Protein AF-A0A2W1JCY5-F1 (afdb_monomer_lite)

Radius of gyration: 32.17 Å; chains: 1; bounding box: 83×40×94 Å

Organism: NCBI:txid1764569

InterPro domains:
  IPR010652 Domain of unknown function DUF1232 [PF06803] (170-196)

Structure (mmCIF, N/CA/C/O backbone):
data_AF-A0A2W1JCY5-F1
#
_entry.id   AF-A0A2W1JCY5-F1
#
loop_
_atom_site.group_PDB
_atom_site.id
_atom_site.type_symbol
_atom_site.label_atom_id
_atom_site.label_alt_id
_atom_site.label_comp_id
_atom_site.label_asym_id
_atom_site.label_entity_id
_atom_site.label_seq_id
_atom_site.pdbx_PDB_ins_code
_atom_site.Cartn_x
_atom_site.Cartn_y
_atom_site.Cartn_z
_atom_site.occupancy
_atom_site.B_iso_or_equiv
_atom_site.auth_seq_id
_atom_site.auth_comp_id
_atom_site.auth_asym_id
_atom_site.auth_atom_id
_atom_site.pdbx_PDB_model_num
ATOM 1 N N . MET A 1 1 ? 16.883 -13.494 35.612 1.00 36.34 1 MET A N 1
ATOM 2 C CA . MET A 1 1 ? 16.151 -13.715 36.878 1.00 36.34 1 MET A CA 1
ATOM 3 C C . MET A 1 1 ? 14.698 -13.355 36.624 1.00 36.34 1 MET A C 1
ATOM 5 O O . MET A 1 1 ? 14.411 -12.183 36.437 1.00 36.34 1 MET A O 1
ATOM 9 N N . GLY A 1 2 ? 13.830 -14.355 36.452 1.00 41.56 2 GLY A N 1
ATOM 10 C CA . GLY A 1 2 ? 12.408 -14.134 36.175 1.00 41.56 2 GLY A CA 1
ATOM 11 C C . GLY A 1 2 ? 11.665 -13.809 37.464 1.00 41.56 2 GLY A C 1
ATOM 12 O O . GLY A 1 2 ? 11.776 -14.557 38.433 1.00 41.56 2 GLY A O 1
ATOM 13 N N . SER A 1 3 ? 10.952 -12.686 37.489 1.00 37.16 3 SER A N 1
ATOM 14 C CA . SER A 1 3 ? 10.072 -12.338 38.604 1.00 37.16 3 SER A CA 1
ATOM 15 C C . SER A 1 3 ? 8.944 -13.372 38.726 1.00 37.16 3 SER A C 1
ATOM 17 O O . SER A 1 3 ? 8.415 -13.804 37.699 1.00 37.16 3 SER A O 1
ATOM 19 N N . PRO A 1 4 ? 8.555 -13.775 39.948 1.00 39.75 4 PRO A N 1
ATOM 20 C CA . PRO A 1 4 ? 7.436 -14.687 40.147 1.00 39.75 4 PRO A CA 1
ATOM 21 C C . PRO A 1 4 ? 6.142 -14.068 39.602 1.00 39.75 4 PRO A C 1
ATOM 23 O O . PRO A 1 4 ? 5.826 -12.909 39.878 1.00 39.75 4 PRO A O 1
ATOM 26 N N . ILE A 1 5 ? 5.409 -14.853 38.810 1.00 37.44 5 ILE A N 1
ATOM 27 C CA . ILE A 1 5 ? 4.106 -14.491 38.248 1.00 37.44 5 ILE A CA 1
ATOM 28 C C . ILE A 1 5 ? 3.131 -14.314 39.416 1.00 37.44 5 ILE A C 1
ATOM 30 O O . ILE A 1 5 ? 2.790 -15.277 40.100 1.00 37.44 5 ILE A O 1
ATOM 34 N N . GLN A 1 6 ? 2.698 -13.079 39.669 1.00 37.69 6 GLN A N 1
ATOM 35 C CA . GLN A 1 6 ? 1.648 -12.806 40.646 1.00 37.69 6 GLN A CA 1
ATOM 36 C C . GLN A 1 6 ? 0.284 -13.042 39.992 1.00 37.69 6 GLN A C 1
ATOM 38 O O . GLN A 1 6 ? -0.205 -12.201 39.240 1.00 37.69 6 GLN A O 1
ATOM 43 N N . SER A 1 7 ? -0.339 -14.185 40.277 1.00 33.91 7 SER A N 1
ATOM 44 C CA . SER A 1 7 ? -1.747 -14.414 39.948 1.00 33.91 7 SER A CA 1
ATOM 45 C C . SER A 1 7 ? -2.613 -13.548 40.863 1.00 33.91 7 SER A C 1
ATOM 47 O O . SER A 1 7 ? -2.621 -13.740 42.081 1.00 33.91 7 SER A O 1
ATOM 49 N N . LYS A 1 8 ? -3.339 -12.585 40.295 1.00 40.12 8 LYS A N 1
ATOM 50 C CA . LYS A 1 8 ? -4.281 -11.755 41.048 1.00 40.12 8 LYS A CA 1
ATOM 51 C C . LYS A 1 8 ? -5.699 -12.237 40.764 1.00 40.12 8 LYS A C 1
ATOM 53 O O . LYS A 1 8 ? -6.229 -11.997 39.684 1.00 40.12 8 LYS A O 1
ATOM 58 N N . THR A 1 9 ? -6.298 -12.931 41.726 1.00 42.44 9 THR A N 1
ATOM 59 C CA . THR A 1 9 ? -7.705 -13.342 41.668 1.00 42.44 9 THR A CA 1
ATOM 60 C C . THR A 1 9 ? -8.585 -12.110 41.847 1.00 42.44 9 THR A C 1
ATOM 62 O O . THR A 1 9 ? -8.494 -11.424 42.865 1.00 42.44 9 THR A O 1
ATOM 65 N N . ILE A 1 10 ? -9.412 -11.803 40.849 1.00 40.97 10 ILE A N 1
ATOM 66 C CA . ILE A 1 10 ? -10.402 -10.728 40.928 1.00 40.97 10 ILE A CA 1
ATOM 67 C C . ILE A 1 10 ? -11.767 -11.386 41.098 1.00 40.97 10 ILE A C 1
ATOM 69 O O . ILE A 1 10 ? -12.329 -11.925 40.147 1.00 40.97 10 ILE A O 1
ATOM 73 N N . THR A 1 11 ? -12.291 -11.349 42.318 1.00 46.47 11 THR A N 1
ATOM 74 C CA . THR A 1 11 ? -13.659 -11.774 42.613 1.00 46.47 11 THR A CA 1
ATOM 75 C C . THR A 1 11 ? -14.592 -10.621 42.264 1.00 46.47 11 THR A C 1
ATOM 77 O O . THR A 1 11 ? -14.564 -9.579 42.916 1.00 46.47 11 THR A O 1
ATOM 80 N N . ILE A 1 12 ? -15.385 -10.772 41.203 1.00 46.00 12 ILE A N 1
ATOM 81 C CA . ILE A 1 12 ? -16.401 -9.779 40.842 1.00 46.00 12 ILE A CA 1
ATOM 82 C C . ILE A 1 12 ? -17.621 -10.049 41.720 1.00 46.00 12 ILE A C 1
ATOM 84 O O . ILE A 1 12 ? -18.351 -11.011 41.490 1.00 46.00 12 ILE A O 1
ATOM 88 N N . ASP A 1 13 ? -17.817 -9.217 42.741 1.00 56.12 13 ASP A N 1
ATOM 89 C CA . ASP A 1 13 ? -19.020 -9.249 43.569 1.00 56.12 13 ASP A CA 1
ATOM 90 C C . ASP A 1 13 ? -20.171 -8.544 42.821 1.00 56.12 13 ASP A C 1
ATOM 92 O O . ASP A 1 13 ? -20.088 -7.334 42.572 1.00 56.12 13 ASP A O 1
ATOM 96 N N . PRO A 1 14 ? -21.249 -9.253 42.433 1.00 53.00 14 PRO A N 1
ATOM 97 C CA . PRO A 1 14 ? -22.389 -8.647 41.747 1.00 53.00 14 PRO A CA 1
ATOM 98 C C . PRO A 1 14 ? -23.114 -7.582 42.589 1.00 53.00 14 PRO A C 1
ATOM 100 O O . PRO A 1 14 ? -23.909 -6.828 42.034 1.00 53.00 14 PRO A O 1
ATOM 103 N N . ALA A 1 15 ? -22.836 -7.479 43.895 1.00 58.41 15 ALA A N 1
ATOM 104 C CA . ALA A 1 15 ? -23.416 -6.465 44.774 1.00 58.41 15 ALA A CA 1
ATOM 105 C C . ALA A 1 15 ? -22.761 -5.070 44.670 1.00 58.41 15 ALA A C 1
ATOM 107 O O . ALA A 1 15 ? -23.290 -4.115 45.233 1.00 58.41 15 ALA A O 1
ATOM 108 N N . CYS A 1 16 ? -21.637 -4.921 43.957 1.00 45.97 16 CYS A N 1
ATOM 109 C CA . CYS A 1 16 ? -20.823 -3.697 43.972 1.00 45.97 16 CYS A CA 1
ATOM 110 C C . CYS A 1 16 ? -21.041 -2.770 42.756 1.00 45.97 16 CYS A C 1
ATOM 112 O O . CYS A 1 16 ? -20.115 -2.088 42.317 1.00 45.97 16 CYS A O 1
ATOM 114 N N . TRP A 1 17 ? -22.249 -2.750 42.182 1.00 49.09 17 TRP A N 1
ATOM 115 C CA . TRP A 1 17 ? -22.612 -1.785 41.136 1.00 49.09 17 TRP A CA 1
ATOM 116 C C . TRP A 1 17 ? -23.164 -0.502 41.776 1.00 49.09 17 TRP A C 1
ATOM 118 O O . TRP A 1 17 ? -24.213 -0.563 42.420 1.00 49.09 17 TRP A O 1
ATOM 128 N N . PRO A 1 18 ? -22.494 0.656 41.624 1.00 50.00 18 PRO A N 1
ATOM 129 C CA . PRO A 1 18 ? -22.995 1.909 42.162 1.00 50.00 18 PRO A CA 1
ATOM 130 C C . PRO A 1 18 ? -24.217 2.399 41.370 1.00 50.00 18 PRO A C 1
ATOM 132 O O . PRO A 1 18 ? -24.153 2.661 40.171 1.00 50.00 18 PRO A O 1
ATOM 135 N N . ASP A 1 19 ? -25.319 2.531 42.105 1.00 48.72 19 ASP A N 1
ATOM 136 C CA . ASP A 1 19 ? -26.409 3.490 41.932 1.00 48.72 19 ASP A CA 1
ATOM 137 C C . ASP A 1 19 ? -27.180 3.504 40.603 1.00 48.72 19 ASP A C 1
ATOM 139 O O . ASP A 1 19 ? -27.106 4.428 39.788 1.00 48.72 19 ASP A O 1
ATOM 143 N N . SER A 1 20 ? -28.124 2.566 40.491 1.00 51.56 20 SER A N 1
ATOM 144 C CA . SER A 1 20 ? -29.390 2.863 39.818 1.00 51.56 20 SER A CA 1
ATOM 145 C C . SER A 1 20 ? -30.060 4.052 40.523 1.00 51.56 20 SER A C 1
ATOM 147 O O . SER A 1 20 ? -30.473 3.938 41.680 1.00 51.56 20 SER A O 1
ATOM 149 N N . LYS A 1 21 ? -30.177 5.199 39.842 1.00 52.47 21 LYS A N 1
ATOM 150 C CA . LYS A 1 21 ? -30.928 6.363 40.343 1.00 52.47 21 LYS A CA 1
ATOM 151 C C . LYS A 1 21 ? -32.332 5.933 40.807 1.00 52.47 21 LYS A C 1
ATOM 153 O O . LYS A 1 21 ? -33.003 5.207 40.070 1.00 52.47 21 LYS A O 1
ATOM 158 N N . PRO A 1 22 ? -32.809 6.388 41.979 1.00 58.88 22 PRO A N 1
ATOM 159 C CA . PRO A 1 22 ? -34.136 6.027 42.459 1.00 58.88 22 PRO A CA 1
ATOM 160 C C . PRO A 1 22 ? -35.228 6.571 41.516 1.00 58.88 22 PRO A C 1
ATOM 162 O O . PRO A 1 22 ? -35.097 7.686 40.996 1.00 58.88 22 PRO A O 1
ATOM 165 N N . PRO A 1 23 ? -36.314 5.810 41.278 1.00 56.03 23 PRO A N 1
ATOM 166 C CA . PRO A 1 23 ? -37.414 6.243 40.425 1.00 56.03 23 PRO A CA 1
ATOM 167 C C . PRO A 1 23 ? -38.122 7.476 41.005 1.00 56.03 23 PRO A C 1
ATOM 169 O O . PRO A 1 23 ? -38.368 7.581 42.203 1.00 56.03 23 PRO A O 1
ATOM 172 N N . LYS A 1 24 ? -38.469 8.418 40.122 1.00 65.12 24 LYS A N 1
ATOM 173 C CA . LYS A 1 24 ? -38.966 9.771 40.435 1.00 65.12 24 LYS A CA 1
ATOM 174 C C . LYS A 1 24 ? -40.464 9.861 40.782 1.00 65.12 24 LYS A C 1
ATOM 176 O O . LYS A 1 24 ? -41.019 10.956 40.749 1.00 65.12 24 LYS A O 1
ATOM 181 N N . TYR A 1 25 ? -41.123 8.750 41.107 1.00 62.38 25 TYR A N 1
ATOM 182 C CA . TYR A 1 25 ? -42.563 8.724 41.387 1.00 62.38 25 TYR A CA 1
ATOM 183 C C . TYR A 1 25 ? -42.866 8.012 42.712 1.00 62.38 25 TYR A C 1
ATOM 185 O O . TYR A 1 25 ? -42.218 7.008 43.013 1.00 62.38 25 TYR A O 1
ATOM 193 N N . PRO A 1 26 ? -43.847 8.496 43.502 1.00 59.25 26 PRO A N 1
ATOM 194 C CA . PRO A 1 26 ? -44.265 7.832 44.729 1.00 59.25 26 PRO A CA 1
ATOM 195 C C . PRO A 1 26 ? -44.854 6.456 44.398 1.00 59.25 26 PRO A C 1
ATOM 197 O O . PRO A 1 26 ? -45.871 6.342 43.714 1.00 59.25 26 PRO A O 1
ATOM 200 N N . LEU A 1 27 ? -44.176 5.407 44.865 1.00 61.94 27 LEU A N 1
ATOM 201 C CA . LEU A 1 27 ? -44.649 4.032 44.763 1.00 61.94 27 LEU A CA 1
ATOM 202 C C . LEU A 1 27 ? -45.903 3.844 45.640 1.00 61.94 27 LEU A C 1
ATOM 204 O O . LEU A 1 27 ? -45.936 4.341 46.770 1.00 61.94 27 LEU A O 1
ATOM 208 N N . PRO A 1 28 ? -46.925 3.119 45.154 1.00 66.38 28 PRO A N 1
ATOM 209 C CA . PRO A 1 28 ? -48.070 2.723 45.965 1.00 66.38 28 PRO A CA 1
ATOM 210 C C . PRO A 1 28 ? -47.636 1.848 47.151 1.00 66.38 28 PRO A C 1
ATOM 212 O O . PRO A 1 28 ? -46.614 1.162 47.101 1.00 66.38 28 PRO A O 1
ATOM 215 N N . ALA A 1 29 ? -48.429 1.900 48.226 1.00 62.59 29 ALA A N 1
ATOM 216 C CA . ALA A 1 29 ? -48.143 1.262 49.508 1.00 62.59 29 ALA A CA 1
ATOM 217 C C . ALA A 1 29 ? -47.739 -0.224 49.367 1.00 62.59 29 ALA A C 1
ATOM 219 O O . ALA A 1 29 ? -48.355 -0.961 48.588 1.00 62.59 29 ALA A O 1
ATOM 220 N N . PRO A 1 30 ? -46.727 -0.684 50.130 1.00 48.12 30 PRO A N 1
ATOM 221 C CA . PRO A 1 30 ? -46.155 -2.011 49.970 1.00 48.12 30 PRO A CA 1
ATOM 222 C C . PRO A 1 30 ? -47.166 -3.086 50.368 1.00 48.12 30 PRO A C 1
ATOM 224 O O . PRO A 1 30 ? -47.497 -3.267 51.539 1.00 48.12 30 PRO A O 1
ATOM 227 N N . THR A 1 31 ? -47.634 -3.848 49.383 1.00 61.34 31 THR A N 1
ATOM 228 C CA . THR A 1 31 ? -48.253 -5.150 49.628 1.00 61.34 31 THR A CA 1
ATOM 229 C C . THR A 1 31 ? -47.139 -6.092 50.072 1.00 61.34 31 THR A C 1
ATOM 231 O O . THR A 1 31 ? -46.143 -6.228 49.361 1.00 61.34 31 THR A O 1
ATOM 234 N N . GLN A 1 32 ? -47.268 -6.705 51.254 1.00 52.62 32 GLN A N 1
ATOM 235 C CA . GLN A 1 32 ? -46.227 -7.579 51.799 1.00 52.62 32 GLN A CA 1
ATOM 236 C C . GLN A 1 32 ? -45.849 -8.672 50.782 1.00 52.62 32 GLN A C 1
ATOM 238 O O . GLN A 1 32 ? -46.703 -9.488 50.416 1.00 52.62 32 GLN A O 1
ATOM 243 N N . PRO A 1 33 ? -44.597 -8.698 50.289 1.00 49.84 33 PRO A N 1
ATOM 244 C CA . PRO A 1 33 ? -44.193 -9.681 49.305 1.00 49.84 33 PRO A CA 1
ATOM 245 C C . PRO A 1 33 ? -44.078 -11.051 49.973 1.00 49.84 33 PRO A C 1
ATOM 247 O O . PRO A 1 33 ? -43.360 -11.232 50.956 1.00 49.84 33 PRO A O 1
ATOM 250 N N . LYS A 1 34 ? -44.778 -12.039 49.402 1.00 55.41 34 LYS A N 1
ATOM 251 C CA . LYS A 1 34 ? -44.557 -13.460 49.694 1.00 55.41 34 LYS A CA 1
ATOM 252 C C . LYS A 1 34 ? -43.055 -13.771 49.585 1.00 55.41 34 LYS A C 1
ATOM 254 O O . LYS A 1 34 ? -42.438 -13.333 48.609 1.00 55.41 34 LYS A O 1
ATOM 259 N N . PRO A 1 35 ? -42.477 -14.549 50.519 1.00 47.66 35 PRO A N 1
ATOM 260 C CA . PRO A 1 35 ? -41.060 -14.891 50.505 1.00 47.66 35 PRO A CA 1
ATOM 261 C C . PRO A 1 35 ? -40.717 -15.621 49.204 1.00 47.66 35 PRO A C 1
ATOM 263 O O . PRO A 1 35 ? -41.064 -16.785 48.994 1.00 47.66 35 PRO A O 1
ATOM 266 N N . LYS A 1 36 ? -40.061 -14.899 48.294 1.00 54.69 36 LYS A N 1
ATOM 267 C CA . LYS A 1 36 ? -39.545 -15.434 47.039 1.00 54.69 36 LYS A CA 1
ATOM 268 C C . LYS A 1 36 ? -38.279 -16.205 47.399 1.00 54.69 36 LYS A C 1
ATOM 270 O O . LYS A 1 36 ? -37.288 -15.614 47.816 1.00 54.69 36 LYS A O 1
ATOM 275 N N . ARG A 1 37 ? -38.352 -17.533 47.307 1.00 47.59 37 ARG A N 1
ATOM 276 C CA . ARG A 1 37 ? -37.235 -18.460 47.529 1.00 47.59 37 ARG A CA 1
ATOM 277 C C . ARG A 1 37 ? -36.050 -17.982 46.682 1.00 47.59 37 ARG A C 1
ATOM 279 O O . ARG A 1 37 ? -36.132 -18.026 45.456 1.00 47.59 37 ARG A O 1
ATOM 286 N N . MET A 1 38 ? -35.004 -17.465 47.329 1.00 38.12 38 MET A N 1
ATOM 287 C CA . MET A 1 38 ? -33.772 -17.052 46.661 1.00 38.12 38 MET A CA 1
ATOM 288 C C . MET A 1 38 ? -33.183 -18.286 45.979 1.00 38.12 38 MET A C 1
ATOM 290 O O . MET A 1 38 ? -32.683 -19.194 46.640 1.00 38.12 38 MET A O 1
ATOM 294 N N . GLN A 1 39 ? -33.315 -18.356 44.655 1.00 43.25 39 GLN A N 1
ATOM 295 C CA . GLN A 1 39 ? -32.544 -19.296 43.862 1.00 43.25 39 GLN A CA 1
ATOM 296 C C . GLN A 1 39 ? -31.087 -18.866 43.979 1.00 43.25 39 GLN A C 1
ATOM 298 O O . GLN A 1 39 ? -30.717 -17.762 43.586 1.00 43.25 39 GLN A O 1
ATOM 303 N N . GLN A 1 40 ? -30.291 -19.736 44.587 1.00 43.19 40 GLN A N 1
ATOM 304 C CA . GLN A 1 40 ? -28.849 -19.624 44.684 1.00 43.19 40 GLN A CA 1
ATOM 305 C C . GLN A 1 40 ? -28.296 -19.637 43.253 1.00 43.19 40 GLN A C 1
ATOM 307 O O . GLN A 1 40 ? -28.194 -20.687 42.621 1.00 43.19 40 GLN A O 1
ATOM 312 N N . VAL A 1 41 ? -28.039 -18.451 42.700 1.00 50.47 41 VAL A N 1
ATOM 313 C CA . VAL A 1 41 ? -27.423 -18.300 41.383 1.00 50.47 41 VAL A CA 1
ATOM 314 C C . VAL A 1 41 ? -26.005 -18.841 41.517 1.00 50.47 41 VAL A C 1
ATOM 316 O O . VAL A 1 41 ? -25.165 -18.238 42.177 1.00 50.47 41 VAL A O 1
ATOM 319 N N . SER A 1 42 ? -25.770 -20.029 40.960 1.00 49.66 42 SER A N 1
ATOM 320 C CA . SER A 1 42 ? -24.450 -20.648 40.889 1.00 49.66 42 SER A CA 1
ATOM 321 C C . SER A 1 42 ? -23.533 -19.721 40.093 1.00 49.66 42 SER A C 1
ATOM 323 O O . SER A 1 42 ? -23.632 -19.616 38.869 1.00 49.66 42 SER A O 1
ATOM 325 N N . SER A 1 43 ? -22.683 -18.990 40.808 1.00 49.09 43 SER A N 1
ATOM 326 C CA . SER A 1 43 ? -21.635 -18.153 40.246 1.00 49.09 43 SER A CA 1
ATOM 327 C C . SER A 1 43 ? -20.635 -19.058 39.532 1.00 49.09 43 SER A C 1
ATOM 329 O O . SER A 1 43 ? -19.789 -19.694 40.155 1.00 49.09 43 SER A O 1
ATOM 331 N N . LYS A 1 44 ? -20.751 -19.159 38.203 1.00 54.88 44 LYS A N 1
ATOM 332 C CA . LYS A 1 44 ? -19.696 -19.744 37.372 1.00 54.88 44 LYS A CA 1
ATOM 333 C C . 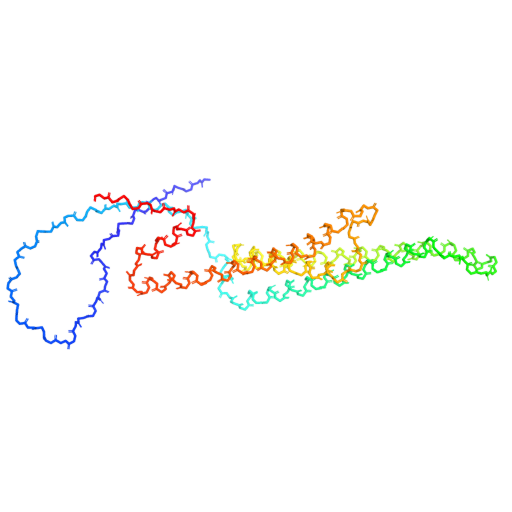LYS A 1 44 ? -18.472 -18.844 37.469 1.00 54.88 44 LYS A C 1
ATOM 335 O O . LYS A 1 44 ? -18.443 -17.762 36.889 1.00 54.88 44 LYS A O 1
ATOM 340 N N . GLU A 1 45 ? -17.487 -19.304 38.224 1.00 47.34 45 GLU A N 1
ATOM 341 C CA . GLU A 1 45 ? -16.177 -18.684 38.350 1.00 47.34 45 GLU A CA 1
ATOM 342 C C . GLU A 1 45 ? -15.458 -18.792 36.994 1.00 47.34 45 GLU A C 1
ATOM 344 O O . GLU A 1 45 ? -15.005 -19.862 36.590 1.00 47.34 45 GLU A O 1
ATOM 349 N N . LEU A 1 46 ? -15.438 -17.701 36.226 1.00 46.28 46 LEU A N 1
ATOM 350 C CA . LEU A 1 46 ? -14.638 -17.596 35.006 1.00 46.28 46 LEU A CA 1
ATOM 351 C C . LEU A 1 46 ? -13.265 -17.041 35.388 1.00 46.28 46 LEU A C 1
ATOM 353 O O . LEU A 1 46 ? -13.110 -15.846 35.628 1.00 46.28 46 LEU A O 1
ATOM 357 N N . THR A 1 47 ? -12.264 -17.914 35.449 1.00 38.81 47 THR A N 1
ATOM 358 C CA . THR A 1 47 ? -10.863 -17.534 35.646 1.00 38.81 47 THR A CA 1
ATOM 359 C C . THR A 1 47 ? -10.292 -17.040 34.316 1.00 38.81 47 THR A C 1
ATOM 361 O O . THR A 1 47 ? -10.029 -17.819 33.404 1.00 38.81 47 THR A O 1
ATOM 364 N N . LEU A 1 48 ? -10.140 -15.723 34.178 1.00 40.88 48 LEU A N 1
ATOM 365 C CA . LEU A 1 48 ? -9.463 -15.091 33.045 1.00 40.88 48 LEU A CA 1
ATOM 366 C C . LEU A 1 48 ? -7.981 -14.905 33.391 1.00 40.88 48 LEU A C 1
ATOM 368 O O . LEU A 1 48 ? -7.631 -14.031 34.182 1.00 40.88 48 LEU A O 1
ATOM 372 N N . GLU A 1 49 ? -7.103 -15.712 32.794 1.00 38.25 49 GLU A N 1
ATOM 373 C CA . GLU A 1 49 ? -5.659 -15.464 32.830 1.00 38.25 49 GLU A CA 1
ATOM 374 C C . GLU A 1 49 ? -5.317 -14.297 31.896 1.00 38.25 49 GLU A C 1
ATOM 376 O O . GLU A 1 49 ? -5.257 -14.433 30.672 1.00 38.25 49 GLU A O 1
ATOM 381 N N . ALA A 1 50 ? -5.102 -13.116 32.472 1.00 42.88 50 ALA A N 1
ATOM 382 C CA . ALA A 1 50 ? -4.529 -11.995 31.744 1.00 42.88 50 ALA A CA 1
ATOM 383 C C . ALA A 1 50 ? -3.014 -12.209 31.608 1.00 42.88 50 ALA A C 1
ATOM 385 O O . ALA A 1 50 ? -2.287 -12.209 32.602 1.00 42.88 50 ALA A O 1
ATOM 386 N N . LEU A 1 51 ? -2.532 -12.377 30.372 1.00 43.84 51 LEU A N 1
ATOM 387 C CA . LEU A 1 51 ? -1.100 -12.317 30.064 1.00 43.84 51 LEU A CA 1
ATOM 388 C C . LEU A 1 51 ? -0.513 -11.000 30.609 1.00 43.84 51 LEU A C 1
ATOM 390 O O . LEU A 1 51 ? -1.169 -9.959 30.497 1.00 43.84 51 LEU A O 1
ATOM 394 N N . PRO A 1 52 ? 0.702 -11.018 31.189 1.00 40.25 52 PRO A N 1
ATOM 395 C CA . PRO A 1 52 ? 1.318 -9.826 31.752 1.00 40.25 52 PRO A CA 1
ATOM 396 C C . PRO A 1 52 ? 1.390 -8.734 30.686 1.00 40.25 52 PRO A C 1
ATOM 398 O O . PRO A 1 52 ? 1.943 -8.934 29.603 1.00 40.25 52 PRO A O 1
ATOM 401 N N . SER A 1 53 ? 0.802 -7.576 30.990 1.00 48.19 53 SER A N 1
ATOM 402 C CA . SER A 1 53 ? 0.872 -6.402 30.130 1.00 48.19 53 SER A CA 1
ATOM 403 C C . SER A 1 53 ? 2.340 -6.035 29.934 1.00 48.19 53 SER A C 1
ATOM 405 O O . SER A 1 53 ? 3.025 -5.678 30.895 1.00 48.19 53 SER A O 1
ATOM 407 N N . PHE A 1 54 ? 2.821 -6.133 28.695 1.00 39.34 54 PHE A N 1
ATOM 408 C CA . PHE A 1 54 ? 4.097 -5.559 28.271 1.00 39.34 54 PHE A CA 1
ATOM 409 C C . PHE A 1 54 ? 4.191 -4.104 28.786 1.00 39.34 54 PHE A C 1
ATOM 411 O O . PHE A 1 54 ? 3.153 -3.440 28.857 1.00 39.34 54 PHE A O 1
ATOM 418 N N . PRO A 1 55 ? 5.372 -3.588 29.180 1.00 41.47 55 PRO A N 1
ATOM 419 C CA . PRO A 1 55 ? 5.500 -2.243 29.742 1.00 41.47 55 PRO A CA 1
ATOM 420 C C . PRO A 1 55 ? 4.961 -1.180 28.767 1.00 41.47 55 PRO A C 1
ATOM 422 O O . PRO A 1 55 ? 5.627 -0.779 27.818 1.00 41.47 55 PRO A O 1
ATOM 425 N N . ASN A 1 56 ? 3.731 -0.727 29.022 1.00 45.34 56 ASN A N 1
ATOM 426 C CA . ASN A 1 56 ? 2.960 0.195 28.181 1.00 45.34 56 ASN A CA 1
ATOM 427 C C . ASN A 1 56 ? 3.480 1.646 28.205 1.00 45.34 56 ASN A C 1
ATOM 429 O O . ASN A 1 56 ? 2.959 2.493 27.484 1.00 45.34 56 ASN A O 1
ATOM 433 N N . SER A 1 57 ? 4.483 1.972 29.025 1.00 41.25 57 SER A N 1
ATOM 434 C CA . SER A 1 57 ? 4.875 3.365 29.281 1.00 41.25 57 SER A CA 1
ATOM 435 C C . SER A 1 57 ? 5.873 3.958 28.283 1.00 41.25 57 SER A C 1
ATOM 437 O O . SER A 1 57 ? 6.000 5.177 28.232 1.00 41.25 57 SER A O 1
ATOM 439 N N . LEU A 1 58 ? 6.559 3.150 27.468 1.00 44.25 58 LEU A N 1
ATOM 440 C CA . LEU A 1 58 ? 7.593 3.655 26.549 1.00 44.25 58 LEU A CA 1
ATOM 441 C C . LEU A 1 58 ? 7.057 4.082 25.170 1.00 44.25 58 LEU A C 1
ATOM 443 O O . LEU A 1 58 ? 7.744 4.802 24.453 1.00 44.25 58 LEU A O 1
ATOM 447 N N . PHE A 1 59 ? 5.818 3.713 24.817 1.00 46.56 59 PHE A N 1
ATOM 448 C CA . PHE A 1 59 ? 5.224 4.004 23.503 1.00 46.56 59 PHE A CA 1
ATOM 449 C C . PHE A 1 59 ? 3.755 4.449 23.589 1.00 46.56 59 PHE A C 1
ATOM 451 O O . PHE A 1 59 ? 2.891 3.959 22.863 1.00 46.56 59 PHE A O 1
ATOM 458 N N . HIS A 1 60 ? 3.460 5.456 24.414 1.00 49.00 60 HIS A N 1
ATOM 459 C CA . HIS A 1 60 ? 2.163 6.154 24.393 1.00 49.00 60 HIS A CA 1
ATOM 460 C C . HIS A 1 60 ? 1.921 6.990 23.109 1.00 49.00 60 HIS A C 1
ATOM 462 O O . HIS A 1 60 ? 0.999 7.796 23.050 1.00 49.00 60 HIS A O 1
ATOM 468 N N . PHE A 1 61 ? 2.699 6.788 22.038 1.00 47.56 61 PHE A N 1
ATOM 469 C CA . PHE A 1 61 ? 2.455 7.389 20.720 1.00 47.56 61 PHE A CA 1
ATOM 470 C C . PHE A 1 61 ? 1.137 6.922 20.080 1.00 47.56 61 PHE A C 1
ATOM 472 O O . PHE A 1 61 ? 0.573 7.622 19.240 1.00 47.56 61 PHE A O 1
ATOM 479 N N . LYS A 1 62 ? 0.597 5.778 20.519 1.00 51.09 62 LYS A N 1
ATOM 480 C CA . LYS A 1 62 ? -0.640 5.180 19.992 1.00 51.09 62 LYS A CA 1
ATOM 481 C C . LYS A 1 62 ? -1.910 6.006 20.201 1.00 51.09 62 LYS A C 1
ATOM 483 O O . LYS A 1 62 ? -2.909 5.714 19.547 1.00 51.09 62 LYS A O 1
ATOM 488 N N . SER A 1 63 ? -1.911 7.003 21.085 1.00 56.31 63 SER A N 1
ATOM 489 C CA . SER A 1 63 ? -3.077 7.868 21.318 1.00 56.31 63 SER A CA 1
ATOM 490 C C . SER A 1 63 ? -3.090 9.133 20.457 1.00 56.31 63 SER A C 1
ATOM 492 O O . SER A 1 63 ? -4.082 9.851 20.470 1.00 56.31 63 SER A O 1
ATOM 494 N N . TYR A 1 64 ? -2.018 9.432 19.715 1.00 61.06 64 TYR A N 1
ATOM 495 C CA . TYR A 1 64 ? -1.964 10.637 18.888 1.00 61.06 64 TYR A CA 1
ATOM 496 C C . TYR A 1 64 ? -2.502 10.361 17.485 1.00 61.06 64 TYR A C 1
ATOM 498 O O . TYR A 1 64 ? -1.781 9.870 16.613 1.00 61.06 64 TYR A O 1
ATOM 506 N N . ASP A 1 65 ? -3.756 10.743 17.248 1.00 75.62 65 ASP A N 1
ATOM 507 C CA . ASP A 1 65 ? -4.387 10.656 15.924 1.00 75.62 65 ASP A CA 1
ATOM 508 C C . ASP A 1 65 ? -3.587 11.409 14.849 1.00 75.62 65 ASP A C 1
ATOM 510 O O . ASP A 1 65 ? -3.470 10.941 13.717 1.00 75.62 65 ASP A O 1
ATOM 514 N N . GLY A 1 66 ? -2.925 12.511 15.221 1.00 81.25 66 GLY A N 1
ATOM 515 C CA . GLY A 1 66 ? -2.038 13.259 14.326 1.00 81.25 66 GLY A CA 1
ATOM 516 C C . GLY A 1 66 ? -0.813 12.465 13.858 1.00 81.25 66 GLY A C 1
ATOM 517 O O . GLY A 1 66 ? -0.489 12.487 12.673 1.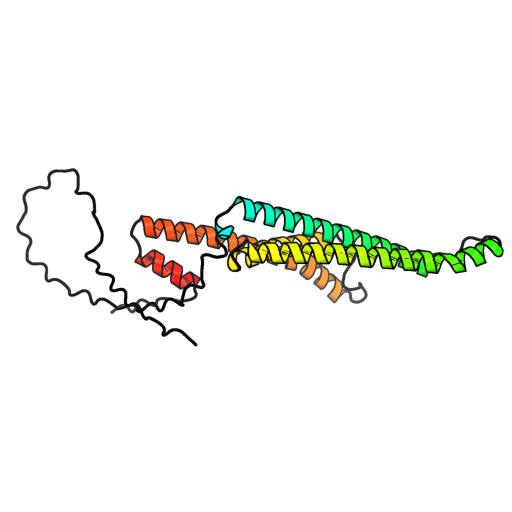00 81.25 66 GLY A O 1
ATOM 518 N N . ALA A 1 67 ? -0.150 11.719 14.749 1.00 82.38 67 ALA A N 1
ATOM 519 C CA . ALA A 1 67 ? 1.030 10.924 14.392 1.00 82.38 67 ALA A CA 1
ATOM 520 C C . ALA A 1 67 ? 0.664 9.759 13.459 1.00 82.38 67 ALA A C 1
ATOM 522 O O . ALA A 1 67 ? 1.391 9.468 12.505 1.00 82.38 67 ALA A O 1
ATOM 523 N N . LYS A 1 68 ? -0.497 9.135 13.691 1.00 78.00 68 LYS A N 1
ATOM 524 C CA . LYS A 1 68 ? -1.060 8.110 12.803 1.00 78.00 68 LYS A CA 1
ATOM 525 C C . LYS A 1 68 ? -1.388 8.684 11.427 1.00 78.00 68 LYS A C 1
ATOM 527 O O . LYS A 1 68 ? -0.975 8.112 10.423 1.00 78.00 68 LYS A O 1
ATOM 532 N N . ALA A 1 69 ? -2.066 9.831 11.374 1.00 79.19 69 ALA A N 1
ATOM 533 C CA . ALA A 1 69 ? -2.398 10.503 10.120 1.00 79.19 69 ALA A CA 1
ATOM 534 C C . ALA A 1 69 ? -1.139 10.875 9.322 1.00 79.19 69 ALA A C 1
ATOM 536 O O . ALA A 1 69 ? -1.042 10.557 8.140 1.00 79.19 69 ALA A O 1
ATOM 537 N N . LEU A 1 70 ? -0.137 11.466 9.979 1.00 87.38 70 LEU A N 1
ATOM 538 C CA . LEU A 1 70 ? 1.143 11.819 9.364 1.00 87.38 70 LEU A CA 1
ATOM 539 C C . LEU A 1 70 ? 1.875 10.579 8.829 1.00 87.38 70 LEU A C 1
ATOM 541 O O . LEU A 1 70 ? 2.386 10.592 7.713 1.00 87.38 70 LEU A O 1
ATOM 545 N N . THR A 1 71 ? 1.881 9.486 9.598 1.00 86.75 71 THR A N 1
ATOM 546 C CA . THR A 1 71 ? 2.498 8.226 9.165 1.00 86.75 71 THR A CA 1
ATOM 547 C C . THR A 1 71 ? 1.765 7.622 7.968 1.00 86.75 71 THR A C 1
ATOM 549 O O . THR A 1 71 ? 2.415 7.166 7.033 1.00 86.75 71 THR A O 1
ATOM 552 N N . ALA A 1 72 ? 0.429 7.662 7.948 1.00 77.94 72 ALA A N 1
ATOM 553 C CA . ALA A 1 72 ? -0.359 7.223 6.798 1.00 77.94 72 ALA A CA 1
ATOM 554 C C . ALA A 1 72 ? -0.079 8.070 5.547 1.00 77.94 72 ALA A C 1
ATOM 556 O O . ALA A 1 72 ? 0.063 7.515 4.460 1.00 77.94 72 ALA A O 1
ATOM 557 N N . ILE A 1 73 ? 0.050 9.392 5.697 1.00 82.69 73 ILE A N 1
ATOM 558 C CA . ILE A 1 73 ? 0.428 10.295 4.601 1.00 82.69 73 ILE A CA 1
ATOM 559 C C . ILE A 1 73 ? 1.828 9.951 4.089 1.00 82.69 73 ILE A C 1
ATOM 561 O O . ILE A 1 73 ? 2.009 9.810 2.883 1.00 82.69 73 ILE A O 1
ATOM 565 N N . PHE A 1 74 ? 2.810 9.767 4.976 1.00 89.00 74 PHE A N 1
ATOM 566 C CA . PHE A 1 74 ? 4.161 9.385 4.564 1.00 89.00 74 PHE A CA 1
ATOM 567 C C . PHE A 1 74 ? 4.198 8.043 3.852 1.00 89.00 74 PHE A C 1
ATOM 569 O O . PHE A 1 74 ? 4.880 7.926 2.841 1.00 89.00 74 PHE A O 1
ATOM 576 N N . LEU A 1 75 ? 3.447 7.059 4.344 1.00 83.94 75 LEU A N 1
ATOM 577 C CA . LEU A 1 75 ? 3.338 5.751 3.716 1.00 83.94 75 LEU A CA 1
ATOM 578 C C . LEU A 1 75 ? 2.693 5.845 2.327 1.00 83.94 75 LEU A C 1
ATOM 580 O O . LEU A 1 75 ? 3.144 5.195 1.389 1.00 83.94 75 LEU A O 1
ATOM 584 N N . LEU A 1 76 ? 1.659 6.676 2.168 1.00 79.69 76 LEU A N 1
ATOM 585 C CA . LEU A 1 76 ? 1.022 6.919 0.875 1.00 79.69 76 LEU A CA 1
ATOM 586 C C . LEU A 1 76 ? 1.990 7.600 -0.102 1.00 79.69 76 LEU A C 1
ATOM 588 O O . LEU A 1 76 ? 2.152 7.142 -1.231 1.00 79.69 76 LEU A O 1
ATOM 592 N N . LEU A 1 77 ? 2.662 8.669 0.334 1.00 84.94 77 LEU A N 1
ATOM 593 C CA . LEU A 1 77 ? 3.618 9.409 -0.490 1.00 84.94 77 LEU A CA 1
ATOM 594 C C . LEU A 1 77 ? 4.825 8.550 -0.874 1.00 84.94 77 LEU A C 1
ATOM 596 O O . LEU A 1 77 ? 5.232 8.579 -2.031 1.00 84.94 77 LEU A O 1
ATOM 600 N N . SER A 1 78 ? 5.376 7.759 0.052 1.00 86.69 78 SER A N 1
ATOM 601 C CA . SER A 1 78 ? 6.485 6.847 -0.242 1.00 86.69 78 SER A CA 1
ATOM 602 C C . SER A 1 78 ? 6.061 5.723 -1.187 1.00 86.69 78 SER A C 1
ATOM 604 O O . SER A 1 78 ? 6.841 5.358 -2.062 1.00 86.69 78 SER A O 1
ATOM 606 N N . SER A 1 79 ? 4.818 5.237 -1.086 1.00 80.00 79 SER A N 1
ATOM 607 C CA . SER A 1 79 ? 4.247 4.272 -2.036 1.00 80.00 79 SER A CA 1
ATOM 608 C C . SER A 1 79 ? 4.151 4.861 -3.445 1.00 80.00 79 SER A C 1
ATOM 610 O O . SER A 1 79 ? 4.617 4.244 -4.398 1.00 80.00 79 SER A O 1
ATOM 612 N N . ILE A 1 80 ? 3.602 6.076 -3.587 1.00 80.62 80 ILE A N 1
ATOM 613 C CA . ILE A 1 80 ? 3.513 6.781 -4.880 1.00 80.62 80 ILE A CA 1
ATOM 614 C C . ILE A 1 80 ? 4.915 7.072 -5.433 1.00 80.62 80 ILE A C 1
ATOM 616 O O . ILE A 1 80 ? 5.168 6.914 -6.628 1.00 80.62 80 ILE A O 1
ATOM 620 N N . TYR A 1 81 ? 5.847 7.479 -4.572 1.00 87.44 81 TYR A N 1
ATOM 621 C CA . TYR A 1 81 ? 7.221 7.781 -4.959 1.00 87.44 81 TYR A CA 1
ATOM 622 C C . TYR A 1 81 ? 7.973 6.531 -5.430 1.00 87.44 81 TYR A C 1
ATOM 624 O O . TYR A 1 81 ? 8.630 6.568 -6.469 1.00 87.44 81 TYR A O 1
ATOM 632 N N . LEU A 1 82 ? 7.836 5.406 -4.724 1.00 85.25 82 LEU A N 1
ATOM 633 C CA . LEU A 1 82 ? 8.371 4.116 -5.155 1.00 85.25 82 LEU A CA 1
ATOM 634 C C . LEU A 1 82 ? 7.753 3.680 -6.481 1.00 85.25 82 LEU A C 1
ATOM 636 O O . LEU A 1 82 ? 8.477 3.306 -7.400 1.00 85.25 82 LEU A O 1
ATOM 640 N N . PHE A 1 83 ? 6.432 3.793 -6.598 1.00 82.19 83 PHE A N 1
ATOM 641 C CA . PHE A 1 83 ? 5.712 3.392 -7.795 1.00 82.19 83 PHE A CA 1
ATOM 642 C C . PHE A 1 83 ? 6.125 4.197 -9.035 1.00 82.19 83 PHE A C 1
ATOM 644 O O . PHE A 1 83 ? 6.465 3.616 -10.060 1.00 82.19 83 PHE A O 1
ATOM 651 N N . THR A 1 84 ? 6.155 5.527 -8.945 1.00 81.00 84 THR A N 1
ATOM 652 C CA . THR A 1 84 ? 6.564 6.386 -10.071 1.00 81.00 84 THR A CA 1
ATOM 653 C C . THR A 1 84 ? 8.013 6.138 -10.493 1.00 81.00 84 THR A C 1
ATOM 655 O O . THR A 1 84 ? 8.309 6.152 -11.684 1.00 81.00 84 THR A O 1
ATOM 658 N N . GLY A 1 85 ? 8.905 5.853 -9.537 1.00 81.31 85 GLY A N 1
ATOM 659 C CA . GLY A 1 85 ? 10.283 5.456 -9.832 1.00 81.31 85 GLY A CA 1
ATOM 660 C C . GLY A 1 85 ? 10.373 4.097 -10.519 1.00 81.31 85 GLY A C 1
ATOM 661 O O . GLY A 1 85 ? 11.121 3.946 -11.478 1.00 81.31 85 GLY A O 1
ATOM 662 N N . PHE A 1 86 ? 9.570 3.125 -10.081 1.00 79.38 86 PHE A N 1
ATOM 663 C CA . PHE A 1 86 ? 9.488 1.820 -10.731 1.00 79.38 86 PHE A CA 1
ATOM 664 C C . PHE A 1 86 ? 8.939 1.926 -12.161 1.00 79.38 86 PHE A C 1
ATOM 666 O O . PHE A 1 86 ? 9.528 1.371 -13.081 1.00 79.38 86 PHE A O 1
ATOM 673 N N . ALA A 1 87 ? 7.867 2.690 -12.379 1.00 76.81 87 ALA A N 1
ATOM 674 C CA . ALA A 1 87 ? 7.318 2.916 -13.714 1.00 76.81 87 ALA A CA 1
ATOM 675 C C . ALA A 1 87 ? 8.342 3.583 -14.652 1.00 76.81 87 ALA A C 1
ATOM 677 O O . ALA A 1 87 ? 8.524 3.126 -15.779 1.00 76.81 87 ALA A O 1
ATOM 678 N N . GLY A 1 88 ? 9.057 4.610 -14.174 1.00 77.94 88 GLY A N 1
ATOM 679 C CA . GLY A 1 88 ? 10.146 5.246 -14.925 1.00 77.94 88 GLY A CA 1
ATOM 680 C C . GLY A 1 88 ? 11.274 4.267 -15.261 1.00 77.94 88 GLY A C 1
ATOM 681 O O . GLY A 1 88 ? 11.654 4.147 -16.420 1.00 77.94 88 GLY A O 1
ATOM 682 N N . PHE A 1 89 ? 11.723 3.482 -14.276 1.00 80.31 89 PHE A N 1
ATOM 683 C CA . PHE A 1 89 ? 12.734 2.439 -14.466 1.00 80.31 89 PHE A CA 1
ATOM 684 C C . PHE A 1 89 ? 12.356 1.458 -15.585 1.00 80.31 89 PHE A C 1
ATOM 686 O O . PHE A 1 89 ? 13.200 1.104 -16.410 1.00 80.31 89 PHE A O 1
ATOM 693 N N . ILE A 1 90 ? 11.093 1.029 -15.628 1.00 75.56 90 ILE A N 1
ATOM 694 C CA . ILE A 1 90 ? 10.590 0.107 -16.645 1.00 75.56 90 ILE A CA 1
ATOM 695 C C . ILE A 1 90 ? 10.554 0.763 -18.034 1.00 75.56 90 ILE A C 1
ATOM 697 O O . ILE A 1 90 ? 10.992 0.148 -19.008 1.00 75.56 90 ILE A O 1
ATOM 701 N N . VAL A 1 91 ? 10.085 2.009 -18.144 1.00 76.88 91 VAL A N 1
ATOM 702 C CA . VAL A 1 91 ? 10.085 2.758 -19.415 1.00 76.88 91 VAL A CA 1
ATOM 703 C C . VAL A 1 91 ? 11.511 2.926 -19.952 1.00 76.88 91 VAL A C 1
ATOM 705 O O . VAL A 1 91 ? 11.767 2.629 -21.118 1.00 76.88 91 VAL A O 1
ATOM 708 N N . ASP A 1 92 ? 12.459 3.303 -19.095 1.00 78.00 92 ASP A N 1
ATOM 709 C CA . ASP A 1 92 ? 13.859 3.497 -19.487 1.00 78.00 92 ASP A CA 1
ATOM 710 C C . ASP A 1 92 ? 14.512 2.178 -19.946 1.00 78.00 92 ASP A C 1
ATOM 712 O O . ASP A 1 92 ? 15.234 2.137 -20.947 1.00 78.00 92 ASP A O 1
ATOM 716 N N . HIS A 1 93 ? 14.226 1.063 -19.265 1.00 77.94 93 HIS A N 1
ATOM 717 C CA . HIS A 1 93 ? 14.782 -0.246 -19.629 1.00 77.94 93 HIS A CA 1
ATOM 718 C C . HIS A 1 93 ? 14.134 -0.860 -20.872 1.00 77.94 93 HIS A C 1
ATOM 720 O O . HIS A 1 93 ? 14.824 -1.507 -21.661 1.00 77.94 93 HIS A O 1
ATOM 726 N N . THR A 1 94 ? 12.830 -0.665 -21.076 1.00 75.81 94 THR A N 1
ATOM 727 C CA . THR A 1 94 ? 12.143 -1.141 -22.288 1.00 75.81 94 THR A CA 1
ATOM 728 C C . THR A 1 94 ? 12.602 -0.376 -23.527 1.00 75.81 94 THR A C 1
ATOM 730 O O . THR A 1 94 ? 12.862 -1.003 -24.555 1.00 75.81 94 THR A O 1
ATOM 733 N N . ALA A 1 95 ? 12.802 0.942 -23.421 1.00 75.94 95 ALA A N 1
ATOM 734 C CA . ALA A 1 95 ? 13.385 1.752 -24.488 1.00 75.94 95 ALA A CA 1
ATOM 735 C C . ALA A 1 95 ? 14.803 1.281 -24.851 1.00 75.94 95 ALA A C 1
ATOM 737 O O . ALA A 1 95 ? 15.116 1.111 -26.029 1.00 75.94 95 ALA A O 1
ATOM 738 N N . TRP A 1 96 ? 15.635 0.982 -23.847 1.00 77.81 96 TRP A N 1
ATOM 739 C CA . TRP A 1 96 ? 16.975 0.439 -24.073 1.00 77.81 96 TRP A CA 1
ATOM 740 C C . TRP A 1 96 ? 16.957 -0.925 -24.774 1.00 77.81 96 TRP A C 1
ATOM 742 O O . TRP A 1 96 ? 17.714 -1.134 -25.721 1.00 77.81 96 TRP A O 1
ATOM 752 N N . LEU A 1 97 ? 16.083 -1.846 -24.351 1.00 71.25 97 LEU A N 1
ATOM 753 C CA . LEU A 1 97 ? 15.928 -3.145 -25.015 1.00 71.25 97 LEU A CA 1
ATOM 754 C C . LEU A 1 97 ? 15.484 -2.962 -26.469 1.00 71.25 97 LEU A C 1
ATOM 756 O O . LEU A 1 97 ? 16.031 -3.603 -27.365 1.00 71.25 97 LEU A O 1
ATOM 760 N N . HIS A 1 98 ? 14.527 -2.068 -26.718 1.00 75.06 98 HIS A N 1
ATOM 761 C CA . HIS A 1 98 ? 14.068 -1.778 -28.069 1.00 75.06 98 HIS A CA 1
ATOM 762 C C . HIS A 1 98 ? 15.208 -1.239 -28.951 1.00 75.06 98 HIS A C 1
ATOM 764 O O . HIS A 1 98 ? 15.403 -1.727 -30.064 1.00 75.06 98 HIS A O 1
ATOM 770 N N . ASP A 1 99 ? 16.022 -0.310 -28.449 1.00 73.69 99 ASP A N 1
ATOM 771 C CA . ASP A 1 99 ? 17.193 0.189 -29.179 1.00 73.69 99 ASP A CA 1
ATOM 772 C C . ASP A 1 99 ? 18.256 -0.894 -29.407 1.00 73.69 99 ASP A C 1
ATOM 774 O O . ASP A 1 99 ? 18.831 -0.973 -30.494 1.00 73.69 99 ASP A O 1
ATOM 778 N N . LEU A 1 100 ? 18.485 -1.778 -28.433 1.00 72.00 100 LEU A N 1
ATOM 779 C CA . LEU A 1 100 ? 19.445 -2.876 -28.561 1.00 72.00 100 LEU A CA 1
ATOM 780 C C . LEU A 1 100 ? 19.073 -3.846 -29.696 1.00 72.00 100 LEU A C 1
ATOM 782 O O . LEU A 1 100 ? 19.961 -4.351 -30.386 1.00 72.00 100 LEU A O 1
ATOM 786 N N . PHE A 1 101 ? 17.778 -4.116 -29.884 1.00 73.56 101 PHE A N 1
ATOM 787 C CA . PHE A 1 101 ? 17.299 -5.103 -30.855 1.00 73.56 101 PHE A CA 1
ATOM 788 C C . PHE A 1 101 ? 16.918 -4.513 -32.218 1.00 73.56 101 PHE A C 1
ATOM 790 O O . PHE A 1 101 ? 17.037 -5.217 -33.222 1.00 73.56 101 PHE A O 1
ATOM 797 N N . TYR A 1 102 ? 16.475 -3.253 -32.278 1.00 75.38 102 TYR A N 1
ATOM 798 C CA . TYR A 1 102 ? 15.838 -2.701 -33.480 1.00 75.38 102 TYR A CA 1
ATOM 799 C C . TYR A 1 102 ? 16.562 -1.509 -34.112 1.00 75.38 102 TYR A C 1
ATOM 801 O O . TYR A 1 102 ? 16.267 -1.181 -35.264 1.00 75.38 102 TYR A O 1
ATOM 809 N N . HIS A 1 103 ? 17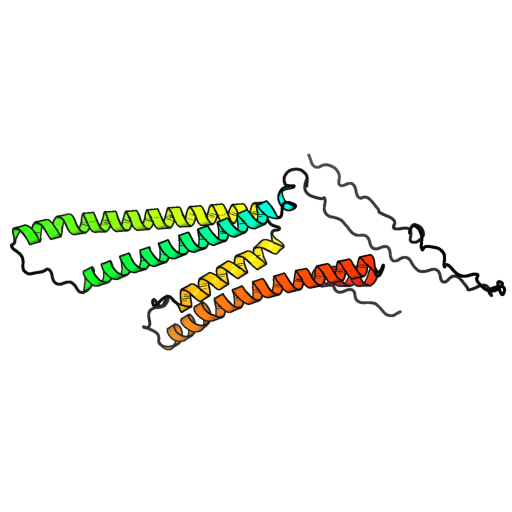.523 -0.869 -33.437 1.00 68.56 103 HIS A N 1
ATOM 810 C CA . HIS A 1 103 ? 18.238 0.256 -34.041 1.00 68.56 103 HIS A CA 1
ATOM 811 C C . HIS A 1 103 ? 19.392 -0.208 -34.939 1.00 68.56 103 HIS A C 1
ATOM 813 O O . HIS A 1 103 ? 20.452 -0.638 -34.480 1.00 68.56 103 HIS A O 1
ATOM 819 N N . GLN A 1 104 ? 19.213 -0.054 -36.255 1.00 63.94 104 GLN A N 1
ATOM 820 C CA . GLN A 1 104 ? 20.349 -0.025 -37.172 1.00 63.94 104 GLN A CA 1
ATOM 821 C C . GLN A 1 104 ? 21.110 1.294 -36.977 1.00 63.94 104 GLN A C 1
ATOM 823 O O . GLN A 1 104 ? 20.484 2.357 -36.956 1.00 63.94 104 GLN A O 1
ATOM 828 N N . PRO A 1 105 ? 22.446 1.264 -36.829 1.00 61.62 105 PRO A N 1
ATOM 829 C CA . PRO A 1 105 ? 23.213 2.484 -36.642 1.00 61.62 105 PRO A CA 1
ATOM 830 C C . PRO A 1 105 ? 23.025 3.402 -37.859 1.00 61.62 105 PRO A C 1
ATOM 832 O O . PRO A 1 105 ? 23.090 2.920 -38.995 1.00 61.62 105 PRO A O 1
ATOM 835 N N . PRO A 1 106 ? 22.817 4.715 -37.659 1.00 64.12 106 PRO A N 1
ATOM 836 C CA . PRO A 1 106 ? 22.687 5.642 -38.771 1.00 64.12 106 PRO A CA 1
ATOM 837 C C . PRO A 1 106 ? 23.966 5.619 -39.624 1.00 64.12 106 PRO A C 1
ATOM 839 O O . PRO A 1 106 ? 25.071 5.500 -39.073 1.00 64.12 106 PRO A O 1
ATOM 842 N N . PRO A 1 107 ? 23.854 5.751 -40.959 1.00 58.53 107 PRO A N 1
ATOM 843 C CA . PRO A 1 107 ? 25.007 5.779 -41.846 1.00 58.53 107 PRO A CA 1
ATOM 844 C C . PRO A 1 107 ? 25.821 7.042 -41.554 1.00 58.53 107 PRO A C 1
ATOM 846 O O . PRO A 1 107 ? 25.488 8.145 -41.976 1.00 58.53 107 PRO A O 1
ATOM 849 N N . THR A 1 108 ? 26.887 6.881 -40.779 1.00 69.81 108 THR A N 1
ATOM 850 C CA . THR A 1 108 ? 27.788 7.959 -40.372 1.00 69.81 108 THR A CA 1
ATOM 851 C C . THR A 1 108 ? 29.226 7.585 -40.705 1.00 69.81 108 THR A C 1
ATOM 853 O O . THR A 1 108 ? 29.552 6.429 -40.984 1.00 69.81 108 THR A O 1
ATOM 856 N N . THR A 1 109 ? 30.100 8.590 -40.731 1.00 81.38 109 THR A N 1
ATOM 857 C CA . THR A 1 109 ? 31.529 8.414 -41.008 1.00 81.38 109 THR A CA 1
ATOM 858 C C . THR A 1 109 ? 32.163 7.418 -40.028 1.00 81.38 109 THR A C 1
ATOM 860 O O . THR A 1 109 ? 31.760 7.320 -38.867 1.00 81.38 109 THR A O 1
ATOM 863 N N . ALA A 1 110 ? 33.193 6.686 -40.472 1.00 79.19 110 ALA A N 1
ATOM 864 C CA . ALA A 1 110 ? 33.834 5.634 -39.673 1.00 79.19 110 ALA A CA 1
ATOM 865 C C . ALA A 1 110 ? 34.263 6.121 -38.272 1.00 79.19 110 ALA A C 1
ATOM 867 O O . ALA A 1 110 ? 34.065 5.411 -37.287 1.00 79.19 110 ALA A O 1
ATOM 868 N N . ALA A 1 111 ? 34.755 7.360 -38.169 1.00 80.06 111 ALA A N 1
ATOM 869 C CA . ALA A 1 111 ? 35.149 7.985 -36.907 1.00 80.06 111 ALA A CA 1
ATOM 870 C C . ALA A 1 111 ? 33.972 8.186 -35.934 1.00 80.06 111 ALA A C 1
ATOM 872 O O . ALA A 1 111 ? 34.107 7.889 -34.748 1.00 80.06 111 ALA A O 1
ATOM 873 N N . HIS A 1 112 ? 32.809 8.624 -36.428 1.00 75.00 112 HIS A N 1
ATOM 874 C CA . HIS A 1 112 ? 31.610 8.764 -35.601 1.00 75.00 112 HIS A CA 1
ATOM 875 C C . HIS A 1 112 ? 31.100 7.394 -35.134 1.00 75.00 112 HIS A C 1
ATOM 877 O O . HIS A 1 112 ? 30.751 7.232 -33.969 1.00 75.00 112 HIS A O 1
ATOM 883 N N . SER A 1 113 ? 31.161 6.376 -36.003 1.00 74.88 113 SER A N 1
ATOM 884 C CA . SER A 1 113 ? 30.757 5.009 -35.646 1.00 74.88 113 SER A CA 1
ATOM 885 C C . SER A 1 113 ? 31.629 4.392 -34.542 1.00 74.88 113 SER A C 1
ATOM 887 O O . SER A 1 113 ? 31.112 3.706 -33.662 1.00 74.88 113 SER A O 1
ATOM 889 N N . ILE A 1 114 ? 32.943 4.656 -34.556 1.00 79.69 114 ILE A N 1
ATOM 890 C CA . ILE A 1 114 ? 33.889 4.163 -33.544 1.00 79.69 114 ILE A CA 1
ATOM 891 C C . ILE A 1 114 ? 33.665 4.897 -32.221 1.00 79.69 114 ILE A C 1
ATOM 893 O O . ILE A 1 114 ? 33.574 4.253 -31.177 1.00 79.69 114 ILE A O 1
ATOM 897 N N . TRP A 1 115 ? 33.523 6.225 -32.267 1.00 78.31 115 TRP A N 1
ATOM 898 C CA . TRP A 1 115 ? 33.253 7.030 -31.078 1.00 78.31 115 TRP A CA 1
ATOM 899 C C . TRP A 1 115 ? 31.933 6.618 -30.409 1.00 78.31 115 TRP A C 1
ATOM 901 O O . TRP A 1 115 ? 31.909 6.368 -29.205 1.00 78.31 115 TRP A O 1
ATOM 911 N N . TRP A 1 116 ? 30.866 6.441 -31.196 1.00 73.75 116 TRP A N 1
ATOM 912 C CA . TRP A 1 116 ? 29.567 5.979 -30.706 1.00 73.75 116 TRP A CA 1
ATOM 913 C C . TRP A 1 116 ? 29.649 4.584 -30.078 1.00 73.75 116 TRP A C 1
ATOM 915 O O . TRP A 1 116 ? 29.225 4.396 -28.943 1.00 73.75 116 TRP A O 1
ATOM 925 N N . LYS A 1 117 ? 30.268 3.608 -30.756 1.00 75.69 117 LYS A N 1
ATOM 926 C CA . LYS A 1 117 ? 30.430 2.242 -30.222 1.00 75.69 117 LYS A CA 1
ATOM 927 C C . LYS A 1 117 ? 31.219 2.189 -28.915 1.00 75.69 117 LYS A C 1
ATOM 929 O O . LYS A 1 117 ? 30.981 1.294 -28.112 1.00 75.69 117 LYS A O 1
ATOM 934 N N . MET A 1 118 ? 32.159 3.109 -28.713 1.00 74.31 118 MET A N 1
ATOM 935 C CA . MET A 1 118 ? 33.016 3.123 -27.531 1.00 74.31 118 MET A CA 1
ATOM 936 C C . MET A 1 118 ? 32.342 3.790 -26.324 1.00 74.31 118 MET A C 1
ATOM 938 O O . MET A 1 118 ? 32.467 3.292 -25.208 1.00 74.31 118 MET A O 1
ATOM 942 N N . TRP A 1 119 ? 31.608 4.888 -26.533 1.00 76.69 119 TRP A N 1
ATOM 943 C CA . TRP A 1 119 ? 31.022 5.672 -25.438 1.00 76.69 119 TRP A CA 1
ATOM 944 C C . TRP A 1 119 ? 29.584 5.299 -25.092 1.00 76.69 119 TRP A C 1
ATOM 946 O O . TRP A 1 119 ? 29.199 5.404 -23.928 1.00 76.69 119 TRP A O 1
ATOM 956 N N . ASN A 1 120 ? 28.803 4.821 -26.062 1.00 76.88 120 ASN A N 1
ATOM 957 C CA . ASN A 1 120 ? 27.404 4.469 -25.838 1.00 76.88 120 ASN A CA 1
ATOM 958 C C . ASN A 1 120 ? 27.223 3.365 -24.767 1.00 76.88 120 ASN A C 1
ATOM 960 O O . ASN A 1 120 ? 26.397 3.553 -23.878 1.00 76.88 120 ASN A O 1
ATOM 964 N N . PRO A 1 121 ? 28.049 2.292 -24.720 1.00 78.62 121 PRO A N 1
ATOM 965 C CA . PRO A 1 121 ? 27.955 1.286 -23.658 1.00 78.62 121 PRO A CA 1
ATOM 966 C C . PRO A 1 121 ? 28.269 1.842 -22.264 1.00 78.62 121 PRO A C 1
ATOM 968 O O . PRO A 1 121 ? 27.680 1.415 -21.274 1.00 78.62 121 PRO A O 1
ATOM 971 N N . VAL A 1 122 ? 29.207 2.791 -22.165 1.00 78.94 122 VAL A N 1
ATOM 972 C CA . VAL A 1 122 ? 29.595 3.400 -20.882 1.00 78.94 122 VAL A CA 1
ATOM 973 C C . VAL A 1 122 ? 28.479 4.306 -20.371 1.00 78.94 122 VAL A C 1
ATOM 975 O O . VAL A 1 122 ? 28.088 4.205 -19.209 1.00 78.94 122 VAL A O 1
ATOM 978 N N . GLY A 1 123 ? 27.932 5.153 -21.248 1.00 79.88 123 GLY A N 1
ATOM 979 C CA . GLY A 1 123 ? 26.811 6.031 -20.922 1.00 79.88 123 GLY A CA 1
ATOM 980 C C . GLY A 1 123 ? 25.562 5.248 -20.518 1.00 79.88 123 GLY A C 1
ATOM 981 O O . GLY A 1 123 ? 24.977 5.543 -19.477 1.00 79.88 123 GLY A O 1
ATOM 982 N N . SER A 1 124 ? 25.205 4.203 -21.275 1.00 76.94 124 SER A N 1
ATOM 983 C CA . SER A 1 124 ? 24.056 3.356 -20.946 1.00 76.94 124 SER A CA 1
ATOM 984 C C . SER A 1 124 ? 24.264 2.639 -19.613 1.00 76.94 124 SER A C 1
ATOM 986 O O . SER A 1 124 ? 23.392 2.687 -18.753 1.00 76.94 124 SER A O 1
ATOM 988 N N . THR A 1 125 ? 25.444 2.054 -19.374 1.00 79.62 125 THR A N 1
ATOM 989 C CA . THR A 1 125 ? 25.746 1.363 -18.107 1.00 79.62 125 THR A CA 1
ATOM 990 C C . THR A 1 125 ? 25.633 2.300 -16.903 1.00 79.62 125 THR A C 1
ATOM 992 O O . THR A 1 125 ? 25.056 1.917 -15.886 1.00 79.62 125 THR A O 1
ATOM 995 N N . LEU A 1 126 ? 26.139 3.535 -17.005 1.00 82.06 126 LEU A N 1
ATOM 996 C CA . LEU A 1 126 ? 26.018 4.525 -15.931 1.00 82.06 126 LEU A CA 1
ATOM 997 C C . LEU A 1 126 ? 24.564 4.954 -15.702 1.00 82.06 126 LEU A C 1
ATOM 999 O O . LEU A 1 126 ? 24.152 5.091 -14.552 1.00 82.06 126 LEU A O 1
ATOM 1003 N N . HIS A 1 127 ? 23.783 5.133 -16.769 1.00 79.44 127 HIS A N 1
ATOM 1004 C CA . HIS A 1 127 ? 22.364 5.468 -16.665 1.00 79.44 127 HIS A CA 1
ATOM 1005 C C . HIS A 1 127 ? 21.556 4.339 -16.006 1.00 79.44 127 HIS A C 1
ATOM 1007 O O . HIS A 1 127 ? 20.811 4.592 -15.059 1.00 79.44 127 HIS A O 1
ATOM 1013 N N . HIS A 1 128 ? 21.780 3.083 -16.408 1.00 77.81 128 HIS A N 1
ATOM 1014 C CA . HIS A 1 128 ? 21.161 1.927 -15.760 1.00 77.81 128 HIS A CA 1
ATOM 1015 C C . HIS A 1 128 ? 21.551 1.853 -14.286 1.00 77.81 128 HIS A C 1
ATOM 1017 O O . HIS A 1 128 ? 20.673 1.769 -13.431 1.00 77.81 128 HIS A O 1
ATOM 1023 N N . LEU A 1 129 ? 22.842 1.968 -13.957 1.00 82.06 129 LEU A N 1
ATOM 1024 C CA . LEU A 1 129 ? 23.294 1.978 -12.566 1.00 82.06 129 LEU A CA 1
ATOM 1025 C C . LEU A 1 129 ? 22.600 3.080 -11.752 1.00 82.06 129 LEU A C 1
ATOM 1027 O O . LEU A 1 129 ? 22.135 2.812 -10.646 1.00 82.06 129 LEU A O 1
ATOM 1031 N N . ALA A 1 130 ? 22.479 4.290 -12.303 1.00 84.00 130 ALA A N 1
ATOM 1032 C CA . ALA A 1 130 ? 21.774 5.390 -11.654 1.00 84.00 130 ALA A CA 1
ATOM 1033 C C . ALA A 1 130 ? 20.291 5.063 -11.412 1.00 84.00 130 ALA A C 1
ATOM 1035 O O . ALA A 1 130 ? 19.794 5.304 -10.316 1.00 84.00 130 ALA A O 1
ATOM 1036 N N . SER A 1 131 ? 19.606 4.452 -12.383 1.00 80.62 131 SER A N 1
ATOM 1037 C CA . SER A 1 131 ? 18.204 4.036 -12.232 1.00 80.62 131 SER A CA 1
ATOM 1038 C C . SER A 1 131 ? 18.013 2.925 -11.183 1.00 80.62 131 SER A C 1
ATOM 1040 O O . SER A 1 131 ? 17.062 2.979 -10.405 1.00 80.62 131 SER A O 1
ATOM 1042 N N . TYR A 1 132 ? 18.949 1.969 -11.066 1.00 80.69 132 TYR A N 1
ATOM 1043 C CA . TYR A 1 132 ? 18.937 0.964 -9.992 1.00 80.69 132 TYR A CA 1
ATOM 1044 C C . TYR A 1 132 ? 19.158 1.598 -8.617 1.00 80.69 132 TYR A C 1
ATOM 1046 O O . TYR A 1 132 ? 18.477 1.238 -7.656 1.00 80.69 132 TYR A O 1
ATOM 1054 N N . VAL A 1 133 ? 20.099 2.543 -8.514 1.00 87.06 133 VAL A N 1
ATOM 1055 C CA . VAL A 1 133 ? 20.361 3.277 -7.269 1.00 87.06 133 VAL A CA 1
ATOM 1056 C C . VAL A 1 133 ? 19.142 4.111 -6.870 1.00 87.06 133 VAL A C 1
ATOM 1058 O O . VAL A 1 133 ? 18.750 4.070 -5.706 1.00 87.06 133 VAL A O 1
ATOM 1061 N N . ASP A 1 134 ? 18.502 4.810 -7.812 1.00 86.94 134 ASP A N 1
ATOM 1062 C CA . ASP A 1 134 ? 17.278 5.578 -7.549 1.00 86.94 134 ASP A CA 1
ATOM 1063 C C . ASP A 1 134 ? 16.146 4.671 -7.043 1.00 86.94 134 ASP A C 1
ATOM 1065 O O . ASP A 1 134 ? 15.544 4.942 -6.000 1.00 86.94 134 ASP A O 1
ATOM 1069 N N . LEU A 1 135 ? 15.914 3.533 -7.707 1.00 81.19 135 LEU A N 1
ATOM 1070 C CA . LEU A 1 135 ? 14.915 2.553 -7.280 1.00 81.19 135 LEU A CA 1
ATOM 1071 C C . LEU A 1 135 ? 15.226 1.981 -5.886 1.00 81.19 135 LEU A C 1
ATOM 1073 O O . LEU A 1 135 ? 14.322 1.843 -5.060 1.00 81.19 135 LEU A O 1
ATOM 1077 N N . ALA A 1 136 ? 16.497 1.699 -5.588 1.00 80.94 136 ALA A N 1
ATOM 1078 C CA . ALA A 1 136 ? 16.926 1.213 -4.279 1.00 80.94 136 ALA A CA 1
ATOM 1079 C C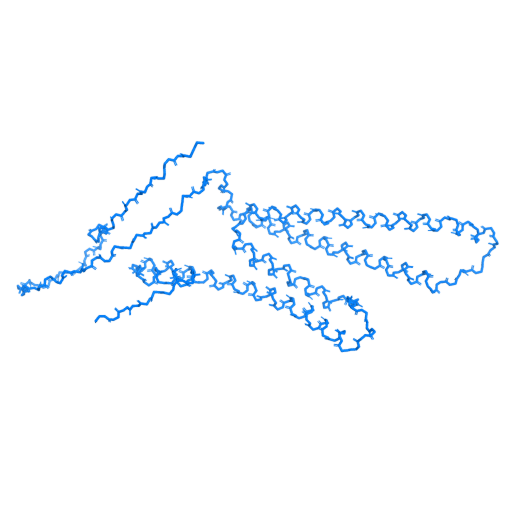 . ALA A 1 136 ? 16.696 2.252 -3.169 1.00 80.94 136 ALA A C 1
ATOM 1081 O O . ALA A 1 136 ? 16.191 1.906 -2.100 1.00 80.94 136 ALA A O 1
ATOM 1082 N N . VAL A 1 137 ? 17.004 3.529 -3.421 1.00 89.31 137 VAL A N 1
ATOM 1083 C CA . VAL A 1 137 ? 16.758 4.631 -2.474 1.00 89.31 137 VAL A CA 1
ATOM 1084 C C . VAL A 1 137 ? 15.261 4.787 -2.202 1.00 89.31 137 VAL A C 1
ATOM 1086 O O . VAL A 1 137 ? 14.848 4.910 -1.046 1.00 89.31 137 VAL A O 1
ATOM 1089 N N . ARG A 1 138 ? 14.428 4.719 -3.244 1.00 89.06 138 ARG A N 1
ATOM 1090 C CA . ARG A 1 138 ? 12.963 4.744 -3.115 1.00 89.06 138 ARG A CA 1
ATOM 1091 C C . ARG A 1 138 ? 12.436 3.563 -2.307 1.00 89.06 138 ARG A C 1
ATOM 1093 O O . ARG A 1 138 ? 11.617 3.755 -1.408 1.00 89.06 138 ARG A O 1
ATOM 1100 N N . GLY A 1 139 ? 12.926 2.358 -2.596 1.00 78.62 139 GLY A N 1
ATOM 1101 C CA . GLY A 1 139 ? 12.559 1.143 -1.870 1.00 78.62 139 GLY A CA 1
ATOM 1102 C C . GLY A 1 139 ? 12.941 1.232 -0.396 1.00 78.62 139 GLY A C 1
ATOM 1103 O O . GLY A 1 139 ? 12.132 0.924 0.477 1.00 78.62 139 GLY A O 1
ATOM 1104 N N . PHE A 1 140 ? 14.137 1.744 -0.104 1.00 87.44 140 PHE A N 1
ATOM 1105 C CA . PHE A 1 140 ? 14.594 1.983 1.260 1.00 87.44 140 PHE A CA 1
ATOM 1106 C C . PHE A 1 140 ? 13.695 2.978 2.008 1.00 87.44 140 PHE A C 1
ATOM 1108 O O . PHE A 1 140 ? 13.263 2.690 3.123 1.00 87.44 140 PHE A O 1
ATOM 1115 N N . LEU A 1 141 ? 13.341 4.110 1.387 1.00 89.19 141 LEU A N 1
ATOM 1116 C CA . LEU A 1 141 ? 12.410 5.083 1.972 1.00 89.19 141 LEU A CA 1
ATOM 1117 C C . LEU A 1 141 ? 11.045 4.456 2.277 1.00 89.19 141 LEU A C 1
ATOM 1119 O O . LEU A 1 141 ? 10.500 4.676 3.361 1.00 89.19 141 LEU A O 1
ATOM 1123 N N . PHE A 1 142 ? 10.517 3.639 1.364 1.00 85.56 142 PHE A N 1
ATOM 1124 C CA . PHE A 1 142 ? 9.276 2.905 1.590 1.00 85.56 142 PHE A CA 1
ATOM 1125 C C . PHE A 1 142 ? 9.389 1.968 2.802 1.00 85.56 142 PHE A C 1
ATOM 1127 O O . PHE A 1 142 ? 8.557 2.050 3.707 1.00 85.56 142 PHE A O 1
ATOM 1134 N N . VAL A 1 143 ? 10.453 1.163 2.892 1.00 85.31 143 VAL A N 1
ATOM 1135 C CA . VAL A 1 143 ? 10.705 0.276 4.043 1.00 85.31 143 VAL A CA 1
ATOM 1136 C C . VAL A 1 143 ? 10.791 1.069 5.349 1.00 85.31 143 VAL A C 1
ATOM 1138 O O . VAL A 1 143 ? 10.167 0.683 6.335 1.00 85.31 143 VAL A O 1
ATOM 1141 N N . CYS A 1 144 ? 11.479 2.214 5.370 1.00 90.44 144 CYS A N 1
ATOM 1142 C CA . CYS A 1 144 ? 11.528 3.081 6.548 1.00 90.44 144 CYS A CA 1
ATOM 1143 C C . CYS A 1 144 ? 10.136 3.585 6.958 1.00 90.44 144 CYS A C 1
ATOM 1145 O O . CYS A 1 144 ? 9.785 3.516 8.136 1.00 90.44 144 CYS A O 1
ATOM 1147 N N . THR A 1 145 ? 9.319 4.051 6.007 1.00 88.31 145 THR A N 1
ATOM 1148 C CA . THR A 1 145 ? 7.941 4.489 6.301 1.00 88.31 145 THR A CA 1
ATOM 1149 C C . THR A 1 145 ? 7.033 3.339 6.734 1.00 88.31 145 THR A C 1
ATOM 1151 O O . THR A 1 145 ? 6.167 3.529 7.584 1.00 88.31 145 THR A O 1
ATOM 1154 N N . TYR A 1 146 ? 7.262 2.132 6.218 1.00 84.56 146 TYR A N 1
ATOM 1155 C CA . TYR A 1 146 ? 6.555 0.927 6.632 1.00 84.56 146 TYR A CA 1
ATOM 1156 C C . TYR A 1 146 ? 6.919 0.535 8.070 1.00 84.56 146 TYR A C 1
ATOM 1158 O O . TYR A 1 146 ? 6.033 0.309 8.891 1.00 84.56 146 TYR A O 1
ATOM 1166 N N . CYS A 1 147 ? 8.206 0.553 8.424 1.00 86.94 147 CYS A N 1
ATOM 1167 C CA . CYS A 1 147 ? 8.659 0.372 9.805 1.00 86.94 147 CYS A CA 1
ATOM 1168 C C . CYS A 1 147 ? 8.072 1.441 10.741 1.00 86.94 147 CYS A C 1
ATOM 1170 O O . CYS A 1 147 ? 7.668 1.127 11.860 1.00 86.94 147 CYS A O 1
ATOM 1172 N N . LEU A 1 148 ? 7.968 2.691 10.275 1.00 87.88 148 LEU A N 1
ATOM 1173 C CA . LEU A 1 148 ? 7.322 3.765 11.028 1.00 87.88 148 LEU A CA 1
ATOM 1174 C C . LEU A 1 148 ? 5.827 3.485 11.240 1.00 87.88 148 LEU A C 1
ATOM 1176 O O . LEU A 1 148 ? 5.329 3.698 12.342 1.00 87.88 148 LEU A O 1
ATOM 1180 N N . ALA A 1 149 ? 5.122 2.957 10.234 1.00 83.38 149 ALA A N 1
ATOM 1181 C CA . ALA A 1 149 ? 3.732 2.528 10.378 1.00 83.38 149 ALA A CA 1
ATOM 1182 C C . ALA A 1 149 ? 3.592 1.444 11.455 1.00 83.38 149 ALA A C 1
ATOM 1184 O O . ALA A 1 149 ? 2.740 1.571 12.333 1.00 83.38 149 ALA A O 1
ATOM 1185 N N . TRP A 1 150 ? 4.479 0.444 11.455 1.00 81.88 150 TRP A N 1
ATOM 1186 C CA . TRP A 1 150 ? 4.552 -0.592 12.496 1.00 81.88 150 TRP A CA 1
ATOM 1187 C C . TRP A 1 150 ? 4.825 -0.051 13.898 1.00 81.88 150 TRP A C 1
ATOM 1189 O O . TRP A 1 150 ? 4.336 -0.620 14.873 1.00 81.88 150 TRP A O 1
ATOM 1199 N N . ALA A 1 151 ? 5.556 1.056 14.010 1.00 84.88 151 ALA A N 1
ATOM 1200 C CA . ALA A 1 151 ? 5.805 1.711 15.287 1.00 84.88 151 ALA A CA 1
ATOM 1201 C C . ALA A 1 151 ? 4.613 2.552 15.786 1.00 84.88 151 ALA A C 1
ATOM 1203 O O . ALA A 1 151 ? 4.419 2.669 16.997 1.00 84.88 151 ALA A O 1
ATOM 1204 N N . THR A 1 152 ? 3.823 3.158 14.892 1.00 82.94 152 THR A N 1
ATOM 1205 C CA . THR A 1 152 ? 2.766 4.114 15.279 1.00 82.94 152 THR A CA 1
ATOM 1206 C C . THR A 1 152 ? 1.377 3.501 15.414 1.00 82.94 152 THR A C 1
ATOM 1208 O O . THR A 1 152 ? 0.580 3.953 16.242 1.00 82.94 152 THR A O 1
ATOM 1211 N N . PHE A 1 153 ? 1.061 2.475 14.632 1.00 75.50 153 PHE A N 1
ATOM 1212 C CA . PHE A 1 153 ? -0.268 1.874 14.611 1.00 75.50 153 PHE A CA 1
ATOM 1213 C C . PHE A 1 153 ? -0.316 0.533 15.368 1.00 75.50 153 PHE A C 1
ATOM 1215 O O . PHE A 1 153 ? 0.692 -0.102 15.668 1.00 75.50 153 PHE A O 1
ATOM 1222 N N . ASP A 1 154 ? -1.526 0.079 15.703 1.00 78.00 154 ASP A N 1
ATOM 1223 C CA . ASP A 1 154 ? -1.735 -1.277 16.213 1.00 78.00 154 ASP A CA 1
ATOM 1224 C C . ASP A 1 154 ? -1.478 -2.303 15.102 1.00 78.00 154 ASP A C 1
ATOM 1226 O O . ASP A 1 154 ? -2.122 -2.181 14.060 1.00 78.00 154 ASP A O 1
ATOM 1230 N N . PRO A 1 155 ? -0.645 -3.344 15.313 1.00 69.75 155 PRO A N 1
ATOM 1231 C CA . PRO A 1 155 ? -0.365 -4.383 14.316 1.00 69.75 155 PRO A CA 1
ATOM 1232 C C . PRO A 1 155 ? -1.612 -4.898 13.593 1.00 69.75 155 PRO A C 1
ATOM 1234 O O . PRO A 1 155 ? -1.628 -5.036 12.377 1.00 69.75 155 PRO A O 1
ATOM 1237 N N . ARG A 1 156 ? -2.701 -5.094 14.347 1.00 69.62 156 ARG A N 1
ATOM 1238 C CA . ARG A 1 156 ? -3.983 -5.584 13.823 1.00 69.62 156 ARG A CA 1
ATOM 1239 C C . ARG A 1 156 ? -4.693 -4.592 12.902 1.00 69.62 156 ARG A C 1
ATOM 1241 O O . ARG A 1 156 ? -5.393 -5.022 11.992 1.00 69.62 156 ARG A O 1
ATOM 1248 N N . ASN A 1 157 ? -4.533 -3.293 13.143 1.00 68.75 157 ASN A N 1
ATOM 1249 C CA . ASN A 1 157 ? -5.148 -2.246 12.330 1.00 68.75 157 ASN A CA 1
ATOM 1250 C C . ASN A 1 157 ? -4.286 -1.932 11.102 1.00 68.75 157 ASN A C 1
ATOM 1252 O O . ASN A 1 157 ? -4.834 -1.731 10.018 1.00 68.75 157 ASN A O 1
ATOM 1256 N N . ILE A 1 158 ? -2.954 -1.957 11.258 1.00 70.19 158 ILE A N 1
ATOM 1257 C CA . ILE A 1 158 ? -1.983 -1.808 10.161 1.00 70.19 158 ILE A CA 1
ATOM 1258 C C . ILE A 1 158 ? -2.202 -2.876 9.125 1.00 70.19 158 ILE A C 1
ATOM 1260 O O . ILE A 1 158 ? -2.341 -2.551 7.957 1.00 70.19 158 ILE A O 1
ATOM 1264 N N . GLU A 1 159 ? -2.212 -4.136 9.550 1.00 69.62 159 GLU A N 1
ATOM 1265 C CA . GLU A 1 159 ? -2.198 -5.254 8.621 1.00 69.62 159 GLU A CA 1
ATOM 1266 C C . GLU A 1 159 ? -3.395 -5.167 7.673 1.00 69.62 159 GLU A C 1
ATOM 1268 O O . GLU A 1 159 ? -3.223 -5.226 6.464 1.00 69.62 159 GLU A O 1
ATOM 1273 N N . GLY A 1 160 ? -4.590 -4.872 8.194 1.00 73.75 160 GLY A N 1
ATOM 1274 C CA . GLY A 1 160 ? -5.777 -4.718 7.357 1.00 73.75 160 GLY A CA 1
ATOM 1275 C C . GLY A 1 160 ? -5.743 -3.489 6.438 1.00 73.75 160 GLY A C 1
ATOM 1276 O O . GLY A 1 160 ? -6.093 -3.592 5.261 1.00 73.75 160 GLY A O 1
ATOM 1277 N N . TYR A 1 161 ? -5.320 -2.329 6.950 1.00 72.12 161 TYR A N 1
ATOM 1278 C CA . TYR A 1 161 ? -5.404 -1.063 6.217 1.00 72.12 161 TYR A CA 1
ATOM 1279 C C . TYR A 1 161 ? -4.229 -0.868 5.259 1.00 72.12 161 TYR A C 1
ATOM 1281 O O . TYR A 1 161 ? -4.428 -0.521 4.102 1.00 72.12 161 TYR A O 1
ATOM 1289 N N . VAL A 1 162 ? -3.005 -1.130 5.715 1.00 74.75 162 VAL A N 1
ATOM 1290 C CA . VAL A 1 162 ? -1.784 -1.004 4.916 1.00 74.75 162 VAL A CA 1
ATOM 1291 C C . VAL A 1 162 ? -1.728 -2.074 3.838 1.00 74.75 162 VAL A C 1
ATOM 1293 O O . VAL A 1 162 ? -1.536 -1.710 2.684 1.00 74.75 162 VAL A O 1
ATOM 1296 N N . MET A 1 163 ? -1.970 -3.354 4.158 1.00 76.19 163 MET A N 1
ATOM 1297 C CA . MET A 1 163 ? -2.034 -4.387 3.109 1.00 76.19 163 MET A CA 1
ATOM 1298 C C . MET A 1 163 ? -3.209 -4.122 2.172 1.00 76.19 163 MET A C 1
ATOM 1300 O O . MET A 1 163 ? -3.098 -4.328 0.970 1.00 76.19 163 MET A O 1
ATOM 1304 N N . GLY A 1 164 ? -4.316 -3.604 2.709 1.00 81.81 164 GLY A N 1
ATOM 1305 C CA . GLY A 1 164 ? -5.474 -3.195 1.927 1.00 81.81 164 GLY A CA 1
ATOM 1306 C C . GLY A 1 164 ? -5.147 -2.125 0.885 1.00 81.81 164 GLY A C 1
ATOM 1307 O O . GLY A 1 164 ? -5.384 -2.322 -0.307 1.00 81.81 164 GLY A O 1
ATOM 1308 N N . CYS A 1 165 ? -4.564 -1.009 1.321 1.00 76.06 165 CYS A N 1
ATOM 1309 C CA . CYS A 1 165 ? -4.152 0.093 0.456 1.00 76.06 165 CYS A CA 1
ATOM 1310 C C . CYS A 1 165 ? -3.035 -0.318 -0.506 1.00 76.06 165 CYS A C 1
ATOM 1312 O O . CYS A 1 165 ? -3.114 0.003 -1.687 1.00 76.06 165 CYS A O 1
ATOM 1314 N N . PHE A 1 166 ? -2.029 -1.050 -0.025 1.00 78.88 166 PHE A N 1
ATOM 1315 C CA . PHE A 1 166 ? -0.906 -1.510 -0.838 1.00 78.88 166 PHE A CA 1
ATOM 1316 C C . PHE A 1 166 ? -1.369 -2.453 -1.951 1.00 78.88 166 PHE A C 1
ATOM 1318 O O . PHE A 1 166 ? -1.065 -2.209 -3.113 1.00 78.88 166 PHE A O 1
ATOM 1325 N N . ASN A 1 167 ? -2.175 -3.468 -1.627 1.00 80.44 167 ASN A N 1
ATOM 1326 C CA . ASN A 1 167 ? -2.715 -4.394 -2.623 1.00 80.44 167 ASN A CA 1
ATOM 1327 C C . ASN A 1 167 ? -3.674 -3.686 -3.592 1.00 80.44 167 ASN A C 1
ATOM 1329 O O . ASN A 1 167 ? -3.636 -3.939 -4.791 1.00 80.44 167 ASN A O 1
ATOM 1333 N N . SER A 1 168 ? -4.500 -2.752 -3.106 1.00 77.62 168 SER A N 1
ATOM 1334 C CA . SER A 1 168 ? -5.382 -1.971 -3.988 1.00 77.62 168 SER A CA 1
ATOM 1335 C C . SER A 1 168 ? -4.579 -1.126 -4.979 1.00 77.62 168 SER A C 1
ATOM 1337 O O . SER A 1 168 ? -4.916 -1.084 -6.160 1.00 77.62 168 SER A O 1
ATOM 1339 N N . LEU A 1 169 ? -3.500 -0.489 -4.511 1.00 77.81 169 LEU A N 1
ATOM 1340 C CA . LEU A 1 169 ? -2.593 0.277 -5.358 1.00 77.81 169 LEU A CA 1
ATOM 1341 C C . LEU A 1 169 ? -1.888 -0.638 -6.362 1.00 77.81 169 LEU A C 1
ATOM 1343 O O . LEU A 1 169 ? -1.899 -0.334 -7.546 1.00 77.81 169 LEU A O 1
ATOM 1347 N N . LEU A 1 170 ? -1.337 -1.770 -5.915 1.00 77.81 170 LEU A N 1
ATOM 1348 C CA . LEU A 1 170 ? -0.639 -2.727 -6.775 1.00 77.81 170 LEU A CA 1
ATOM 1349 C C . LEU A 1 170 ? -1.555 -3.273 -7.881 1.00 77.81 170 LEU A C 1
ATOM 1351 O O . LEU A 1 170 ? -1.151 -3.324 -9.037 1.00 77.81 170 LEU A O 1
ATOM 1355 N N . GLY A 1 171 ? -2.804 -3.607 -7.546 1.00 78.62 171 GLY A N 1
ATOM 1356 C CA . GLY A 1 171 ? -3.795 -4.046 -8.527 1.00 78.62 171 GLY A CA 1
ATOM 1357 C C . GLY A 1 171 ? -4.177 -2.942 -9.519 1.00 78.62 171 GLY A C 1
ATOM 1358 O O . GLY A 1 171 ? -4.224 -3.194 -10.718 1.00 78.62 171 GLY A O 1
ATOM 1359 N N . MET A 1 172 ? -4.382 -1.696 -9.065 1.00 74.12 172 MET A N 1
ATOM 1360 C CA . MET A 1 172 ? -4.633 -0.563 -9.977 1.00 74.12 172 MET A CA 1
ATOM 1361 C C . MET A 1 172 ? -3.453 -0.300 -10.910 1.00 74.12 172 MET A C 1
ATOM 1363 O O . MET A 1 172 ? -3.646 -0.022 -12.089 1.00 74.12 172 MET A O 1
ATOM 1367 N N . VAL A 1 173 ? -2.238 -0.384 -10.376 1.00 70.62 173 VAL A N 1
ATOM 1368 C CA . VAL A 1 173 ? -0.999 -0.244 -11.136 1.00 70.62 173 VAL A CA 1
ATOM 1369 C C . VAL A 1 173 ? -0.912 -1.304 -12.219 1.00 70.62 173 VAL A C 1
ATOM 1371 O O . VAL A 1 173 ? -0.629 -0.967 -13.362 1.00 70.62 173 VAL A O 1
ATOM 1374 N N . TYR A 1 174 ? -1.186 -2.557 -11.868 1.00 73.88 174 TYR A N 1
ATOM 1375 C CA . TYR A 1 174 ? -1.169 -3.658 -12.818 1.00 73.88 174 TYR A CA 1
ATOM 1376 C C . TYR A 1 174 ? -2.191 -3.426 -13.940 1.00 73.88 174 TYR A C 1
ATOM 1378 O O . TYR A 1 174 ? -1.846 -3.523 -15.106 1.00 73.88 174 TYR A O 1
ATOM 1386 N N . LEU A 1 175 ? -3.410 -2.990 -13.603 1.00 73.44 175 LEU A N 1
ATOM 1387 C CA . LEU A 1 175 ? -4.457 -2.682 -14.588 1.00 73.44 175 LEU A CA 1
ATOM 1388 C C . LEU A 1 175 ? -4.114 -1.515 -15.536 1.00 73.44 175 LEU A C 1
ATOM 1390 O O . LEU A 1 175 ? -4.720 -1.401 -16.598 1.00 73.44 175 LEU A O 1
ATOM 1394 N N . ILE A 1 176 ? -3.203 -0.619 -15.142 1.00 70.94 176 ILE A 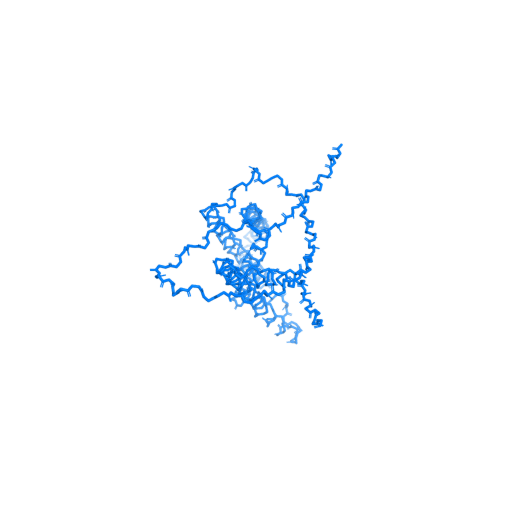N 1
ATOM 1395 C CA . ILE A 1 176 ? -2.748 0.521 -15.960 1.00 70.94 176 ILE A CA 1
ATOM 1396 C C . ILE A 1 176 ? -1.445 0.185 -16.705 1.00 70.94 176 ILE A C 1
ATOM 1398 O O . ILE A 1 176 ? -1.139 0.813 -17.720 1.00 70.94 176 ILE A O 1
ATOM 1402 N N . SER A 1 177 ? -0.670 -0.779 -16.206 1.00 65.12 177 SER A N 1
ATOM 1403 C CA . SER A 1 177 ? 0.599 -1.197 -16.791 1.00 65.12 177 SER A CA 1
ATOM 1404 C C . SER A 1 177 ? 0.352 -1.858 -18.149 1.00 65.12 177 SER A C 1
ATOM 1406 O O . SER A 1 177 ? -0.336 -2.869 -18.204 1.00 65.12 177 SER A O 1
ATOM 1408 N N . PRO A 1 178 ? 0.944 -1.355 -19.245 1.00 57.84 178 PRO A N 1
ATOM 1409 C CA . PRO A 1 178 ? 0.875 -2.002 -20.557 1.00 57.84 178 PRO A CA 1
ATOM 1410 C C . PRO A 1 178 ? 1.840 -3.197 -20.677 1.00 57.84 178 PRO A C 1
ATOM 1412 O O . PRO A 1 178 ? 2.144 -3.630 -21.785 1.00 57.84 178 PRO A O 1
ATOM 1415 N N . ILE A 1 179 ? 2.416 -3.643 -19.558 1.00 58.94 179 ILE A N 1
ATOM 1416 C CA . ILE A 1 179 ? 3.458 -4.665 -19.495 1.00 58.94 179 ILE A CA 1
ATOM 1417 C C . ILE A 1 179 ? 2.915 -5.832 -18.693 1.00 58.94 179 ILE A C 1
ATOM 1419 O O . ILE A 1 179 ? 2.756 -5.716 -17.473 1.00 58.94 179 ILE A O 1
ATOM 1423 N N . ASP A 1 180 ? 2.701 -6.939 -19.393 1.00 58.28 180 ASP A N 1
ATOM 1424 C CA . ASP A 1 180 ? 2.313 -8.214 -18.808 1.00 58.28 180 ASP A CA 1
ATOM 1425 C C . ASP A 1 180 ? 3.520 -8.805 -18.066 1.00 58.28 180 ASP A C 1
ATOM 1427 O O . ASP A 1 180 ? 4.628 -8.913 -18.607 1.00 58.28 180 ASP A O 1
ATOM 1431 N N . MET A 1 181 ? 3.342 -9.151 -16.784 1.00 55.84 181 MET A N 1
ATOM 1432 C CA . MET A 1 181 ? 4.420 -9.751 -15.980 1.00 55.84 181 MET A CA 1
ATOM 1433 C C . MET A 1 181 ? 4.804 -11.141 -16.492 1.00 55.84 181 MET A C 1
ATOM 1435 O O . MET A 1 181 ? 5.953 -11.565 -16.328 1.00 55.84 181 MET A O 1
ATOM 1439 N N . ILE A 1 182 ? 3.856 -11.847 -17.109 1.00 58.50 182 ILE A N 1
ATOM 1440 C CA . ILE A 1 182 ? 4.089 -13.115 -17.785 1.00 58.50 182 ILE A CA 1
ATOM 1441 C C . ILE A 1 182 ? 4.053 -12.856 -19.292 1.00 58.50 182 ILE A C 1
ATOM 1443 O O . ILE A 1 182 ? 3.020 -12.442 -19.805 1.00 58.50 182 ILE A O 1
ATOM 1447 N N . PRO A 1 183 ? 5.149 -13.116 -20.027 1.00 54.41 183 PRO A N 1
ATOM 1448 C CA . PRO A 1 183 ? 5.155 -12.923 -21.468 1.00 54.41 183 PRO A CA 1
ATOM 1449 C C . PRO A 1 183 ? 4.076 -13.787 -22.137 1.00 54.41 183 PRO A C 1
ATOM 1451 O O . PRO A 1 183 ? 3.995 -14.990 -21.873 1.00 54.41 183 PRO A O 1
ATOM 1454 N N . ASP A 1 184 ? 3.328 -13.181 -23.062 1.00 58.88 184 ASP A N 1
ATOM 1455 C CA . ASP A 1 184 ? 2.192 -13.715 -23.843 1.00 58.88 184 ASP A CA 1
ATOM 1456 C C . ASP A 1 184 ? 2.426 -15.026 -24.622 1.00 58.88 184 ASP A C 1
ATOM 1458 O O . ASP A 1 184 ? 1.559 -15.514 -25.349 1.00 58.88 184 ASP A O 1
ATOM 1462 N N . PHE A 1 185 ? 3.587 -15.661 -24.473 1.00 59.03 185 PHE A N 1
ATOM 1463 C CA . PHE A 1 185 ? 3.919 -16.931 -25.114 1.00 59.03 185 PHE A CA 1
ATOM 1464 C C . PHE A 1 185 ? 2.984 -18.088 -24.724 1.00 59.03 185 PHE A C 1
ATOM 1466 O O . PHE A 1 185 ? 2.964 -19.109 -25.414 1.00 59.03 185 PHE A O 1
ATOM 1473 N N . VAL A 1 186 ? 2.207 -17.953 -23.642 1.00 65.88 186 VAL A N 1
ATOM 1474 C CA . VAL A 1 186 ? 1.237 -18.960 -23.194 1.00 65.88 186 VAL A CA 1
ATOM 1475 C C . VAL A 1 186 ? -0.165 -18.332 -23.093 1.00 65.88 186 VAL A C 1
ATOM 1477 O O . VAL A 1 186 ? -0.510 -17.785 -22.045 1.00 65.88 186 VAL A O 1
ATOM 1480 N N . PRO A 1 187 ? -1.021 -18.468 -24.129 1.00 63.19 187 PRO A N 1
ATOM 1481 C CA . PRO A 1 187 ? -2.304 -17.755 -24.236 1.00 63.19 187 PRO A CA 1
ATOM 1482 C C . PRO A 1 187 ? -3.268 -17.978 -23.062 1.00 63.19 187 PRO A C 1
ATOM 1484 O O . PRO A 1 187 ? -4.066 -17.115 -22.719 1.00 63.19 187 PRO A O 1
ATOM 1487 N N . VAL A 1 188 ? -3.214 -19.162 -22.446 1.00 70.75 188 VAL A N 1
ATOM 1488 C CA . VAL A 1 188 ? -4.092 -19.538 -21.325 1.00 70.75 188 VAL A CA 1
ATOM 1489 C C . VAL A 1 188 ? -3.574 -18.996 -19.990 1.00 70.75 188 VAL A C 1
ATOM 1491 O O . VAL A 1 188 ? -4.364 -18.734 -19.089 1.00 70.75 188 VAL A O 1
ATOM 1494 N N . VAL A 1 189 ? -2.256 -18.830 -19.853 1.00 66.38 189 VAL A N 1
ATOM 1495 C CA . VAL A 1 189 ? -1.629 -18.353 -18.612 1.00 66.38 189 VAL A CA 1
ATOM 1496 C C . VAL A 1 189 ? -1.615 -16.827 -18.573 1.00 66.38 189 VAL A C 1
ATOM 1498 O O . VAL A 1 189 ? -1.905 -16.284 -17.514 1.00 66.38 189 VAL A O 1
ATOM 1501 N N . GLY A 1 190 ? -1.395 -16.152 -19.710 1.00 58.44 190 GLY A N 1
ATOM 1502 C CA . GLY A 1 190 ? -1.461 -14.685 -19.802 1.00 58.44 190 GLY A CA 1
ATOM 1503 C C . GLY A 1 190 ? -2.822 -14.132 -19.367 1.00 58.44 190 GLY A C 1
ATOM 1504 O O . GLY A 1 190 ? -2.903 -13.349 -18.430 1.00 58.44 190 GLY A O 1
ATOM 1505 N N . GLY A 1 191 ? -3.927 -14.665 -19.910 1.00 64.62 191 GLY A N 1
ATOM 1506 C CA . GLY A 1 191 ? -5.270 -14.200 -19.522 1.00 64.62 191 GLY A CA 1
ATOM 1507 C C . GLY A 1 191 ? -5.662 -14.499 -18.062 1.00 64.62 191 GLY A C 1
ATOM 1508 O O . GLY A 1 191 ? -6.501 -13.804 -17.479 1.00 64.62 191 GLY A O 1
ATOM 1509 N N . LEU A 1 192 ? -5.067 -15.532 -17.454 1.00 69.56 192 LEU A N 1
ATOM 1510 C CA . LEU A 1 192 ? -5.244 -15.832 -16.030 1.00 69.56 192 LEU A CA 1
ATOM 1511 C C . LEU A 1 192 ? -4.417 -14.893 -15.148 1.00 69.56 192 LEU A C 1
ATOM 1513 O O . LEU A 1 192 ? -4.932 -14.480 -14.109 1.00 69.56 192 LEU A O 1
ATOM 1517 N N . ASP A 1 193 ? -3.193 -14.549 -15.561 1.00 61.91 193 ASP A N 1
ATOM 1518 C CA . ASP A 1 193 ? -2.319 -13.602 -14.859 1.00 61.91 193 ASP A CA 1
ATOM 1519 C C . ASP A 1 193 ? -2.980 -12.230 -14.765 1.00 61.91 193 ASP A C 1
ATOM 1521 O O . ASP A 1 193 ? -3.166 -11.726 -13.660 1.00 61.91 193 ASP A O 1
ATOM 1525 N N . ASP A 1 194 ? -3.500 -11.711 -15.880 1.00 66.62 194 ASP A N 1
ATOM 1526 C CA . ASP A 1 194 ? -4.151 -10.398 -15.908 1.00 66.62 194 ASP A CA 1
ATOM 1527 C C . ASP A 1 194 ? -5.362 -10.311 -14.981 1.00 66.62 194 ASP A C 1
ATOM 1529 O O . ASP A 1 194 ? -5.580 -9.331 -14.256 1.00 66.62 194 ASP A O 1
ATOM 1533 N N . THR A 1 195 ? -6.158 -11.380 -14.963 1.00 73.44 195 THR A N 1
ATOM 1534 C CA . THR A 1 195 ? -7.364 -11.447 -14.140 1.00 73.44 195 THR A CA 1
ATOM 1535 C C . THR A 1 195 ? -7.011 -11.588 -12.656 1.00 73.44 195 THR A C 1
ATOM 1537 O O . THR A 1 195 ? -7.619 -10.932 -11.805 1.00 73.44 195 THR A O 1
ATOM 1540 N N . PHE A 1 196 ? -6.030 -12.427 -12.310 1.00 75.94 196 PHE A N 1
ATOM 1541 C CA . PHE A 1 196 ? -5.651 -12.657 -10.914 1.00 75.94 196 PHE A CA 1
ATOM 1542 C C . PHE A 1 196 ? -4.820 -11.515 -10.329 1.00 75.94 196 PHE A C 1
ATOM 1544 O O . PHE A 1 196 ? -5.073 -11.105 -9.193 1.00 75.94 196 PHE A O 1
ATOM 1551 N N . MET A 1 197 ? -3.854 -10.987 -11.076 1.00 72.94 197 MET A N 1
ATOM 1552 C CA . MET A 1 197 ? -2.972 -9.925 -10.604 1.00 72.94 197 MET A CA 1
ATOM 1553 C C . MET A 1 197 ? -3.661 -8.565 -10.621 1.00 72.94 197 MET A C 1
ATOM 1555 O O . MET A 1 197 ? -3.601 -7.848 -9.624 1.00 72.94 197 MET A O 1
ATOM 1559 N N . GLY A 1 198 ? -4.399 -8.234 -11.682 1.00 73.75 198 GLY A N 1
ATOM 1560 C CA . GLY A 1 198 ? -5.156 -6.987 -11.748 1.00 73.75 198 GLY A CA 1
ATOM 1561 C C . GLY A 1 198 ? -6.342 -6.986 -10.782 1.00 73.75 198 GLY A C 1
ATOM 1562 O O . GLY A 1 198 ? -6.372 -6.245 -9.795 1.00 73.75 198 GLY A O 1
ATOM 1563 N N . PHE A 1 199 ? -7.335 -7.842 -11.038 1.00 80.62 199 PHE A N 1
ATOM 1564 C CA . PHE A 1 199 ? -8.577 -7.843 -10.257 1.00 80.62 199 PHE A CA 1
ATOM 1565 C C . PHE A 1 199 ? -8.453 -8.575 -8.923 1.00 80.62 199 PHE A C 1
ATOM 1567 O O . PHE A 1 199 ? -9.034 -8.124 -7.937 1.00 80.62 199 PHE A O 1
ATOM 1574 N N . GLY A 1 200 ? -7.711 -9.682 -8.856 1.00 82.44 200 GLY A N 1
ATOM 1575 C CA . GLY A 1 200 ? -7.585 -10.468 -7.625 1.00 82.44 200 GLY A CA 1
ATOM 1576 C C . GLY A 1 200 ? -6.840 -9.721 -6.517 1.00 82.44 200 GLY A C 1
ATOM 1577 O O . GLY A 1 200 ? -7.324 -9.669 -5.384 1.00 82.44 200 GLY A O 1
ATOM 1578 N N . VAL A 1 201 ? -5.717 -9.072 -6.832 1.00 83.06 201 VAL A N 1
ATOM 1579 C CA . VAL A 1 201 ? -4.956 -8.279 -5.848 1.00 83.06 201 VAL A CA 1
ATOM 1580 C C . VAL A 1 201 ? -5.745 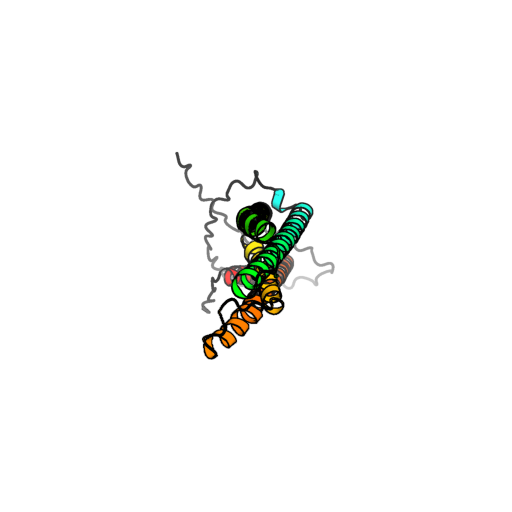-7.042 -5.417 1.00 83.06 201 VAL A C 1
ATOM 1582 O O . VAL A 1 201 ? -5.832 -6.752 -4.221 1.00 83.06 201 VAL A O 1
ATOM 1585 N N . LEU A 1 202 ? -6.414 -6.365 -6.354 1.00 81.94 202 LEU A N 1
ATOM 1586 C CA . LEU A 1 202 ? -7.290 -5.236 -6.041 1.00 81.94 202 LEU A CA 1
ATOM 1587 C C . LEU A 1 202 ? -8.471 -5.657 -5.153 1.00 81.94 202 LEU A C 1
ATOM 1589 O O . LEU A 1 202 ? -8.776 -4.992 -4.161 1.00 81.94 202 LEU A O 1
ATOM 1593 N N . PHE A 1 203 ? -9.103 -6.794 -5.453 1.00 86.56 203 PHE A N 1
ATOM 1594 C CA . PHE A 1 203 ? -10.190 -7.354 -4.653 1.00 86.56 203 PHE A CA 1
ATOM 1595 C C . PHE A 1 203 ? -9.728 -7.732 -3.243 1.00 86.56 203 PHE A C 1
ATOM 1597 O O . PHE A 1 203 ? -10.412 -7.420 -2.267 1.00 86.56 203 PHE A O 1
ATOM 1604 N N . LEU A 1 204 ? -8.551 -8.351 -3.106 1.00 83.25 204 LEU A N 1
ATOM 1605 C CA . LEU A 1 204 ? -7.940 -8.639 -1.806 1.00 83.25 204 LEU A CA 1
ATOM 1606 C C . LEU A 1 204 ? -7.673 -7.355 -1.016 1.00 83.25 204 LEU A C 1
ATOM 1608 O O . LEU A 1 204 ? -7.966 -7.302 0.182 1.00 83.25 204 LEU A O 1
ATOM 1612 N N . GLY A 1 205 ? -7.176 -6.315 -1.688 1.00 83.12 205 GLY A N 1
ATOM 1613 C CA . GLY A 1 205 ? -6.960 -4.997 -1.105 1.00 83.12 205 GLY A CA 1
ATOM 1614 C C . GLY A 1 205 ? -8.247 -4.388 -0.545 1.00 83.12 205 GLY A C 1
ATOM 1615 O O . GLY A 1 205 ? -8.337 -4.097 0.652 1.00 83.12 205 GLY A O 1
ATOM 1616 N N . LEU A 1 206 ? -9.285 -4.292 -1.377 1.00 83.06 206 LEU A N 1
ATOM 1617 C CA . LEU A 1 206 ? -10.595 -3.769 -0.984 1.00 83.06 206 LEU A CA 1
ATOM 1618 C C . LEU A 1 206 ? -11.261 -4.610 0.111 1.00 83.06 206 LEU A C 1
ATOM 1620 O O . LEU A 1 206 ? -11.809 -4.060 1.066 1.00 83.06 206 LEU A O 1
ATOM 1624 N N . SER A 1 207 ? -11.182 -5.939 0.018 1.00 83.25 207 SER A N 1
ATOM 1625 C CA . SER A 1 207 ? -11.709 -6.859 1.031 1.00 83.25 207 SER A CA 1
ATOM 1626 C C . SER A 1 207 ? -11.026 -6.653 2.386 1.00 83.25 207 SER A C 1
ATOM 1628 O O . SER A 1 207 ? -11.689 -6.667 3.425 1.00 83.25 207 SER A O 1
ATOM 1630 N N . SER A 1 208 ? -9.713 -6.413 2.400 1.00 82.44 208 SER A N 1
ATOM 1631 C CA . SER A 1 208 ? -8.965 -6.129 3.628 1.00 82.44 208 SER A CA 1
ATOM 1632 C C . SER A 1 208 ? -9.415 -4.816 4.284 1.00 82.44 208 SER A C 1
ATOM 1634 O O . SER A 1 208 ? -9.698 -4.784 5.486 1.00 82.44 208 SER A O 1
ATOM 1636 N N . ILE A 1 209 ? -9.596 -3.755 3.486 1.00 81.25 209 ILE A N 1
ATOM 1637 C CA . ILE A 1 209 ? -10.127 -2.464 3.959 1.00 81.25 209 ILE A CA 1
ATOM 1638 C C . ILE A 1 209 ? -11.552 -2.636 4.505 1.00 81.25 209 ILE A C 1
ATOM 1640 O O . ILE A 1 209 ? -11.876 -2.149 5.592 1.00 81.25 209 ILE A O 1
ATOM 1644 N N . TYR A 1 210 ? -12.402 -3.369 3.782 1.00 83.25 210 TYR A N 1
ATOM 1645 C CA . TYR A 1 210 ? -13.787 -3.618 4.174 1.00 83.25 210 TYR A CA 1
ATOM 1646 C C . TYR A 1 210 ? -13.888 -4.388 5.495 1.00 83.25 210 TYR A C 1
ATOM 1648 O O . TYR A 1 210 ? -14.679 -4.027 6.370 1.00 83.25 210 TYR A O 1
ATOM 1656 N N . ARG A 1 211 ? -13.048 -5.416 5.678 1.00 82.88 211 ARG A N 1
ATOM 1657 C CA . ARG A 1 211 ? -12.965 -6.174 6.933 1.00 82.88 211 ARG A CA 1
ATOM 1658 C C . ARG A 1 211 ? -12.587 -5.281 8.106 1.00 82.88 211 ARG A C 1
ATOM 1660 O O . ARG A 1 211 ? -13.213 -5.404 9.153 1.00 82.88 211 ARG A O 1
ATOM 1667 N N . ASN A 1 212 ? -11.629 -4.370 7.936 1.00 80.50 212 ASN A N 1
ATOM 1668 C CA . ASN A 1 212 ? -11.265 -3.425 8.993 1.00 80.50 212 ASN A CA 1
ATOM 1669 C C . ASN A 1 212 ? -12.442 -2.528 9.392 1.00 80.50 212 ASN A C 1
ATOM 1671 O O . ASN A 1 212 ? -12.765 -2.450 10.574 1.00 80.50 212 ASN A O 1
ATOM 1675 N N . LYS A 1 213 ? -13.167 -1.962 8.421 1.00 80.94 213 LYS A N 1
ATOM 1676 C CA . LYS A 1 213 ? -14.349 -1.134 8.710 1.00 80.94 213 LYS A CA 1
ATOM 1677 C C . LYS A 1 213 ? -15.435 -1.905 9.471 1.00 80.94 213 LYS A C 1
ATOM 1679 O O . LYS A 1 213 ? -16.091 -1.360 10.355 1.00 80.94 213 LYS A O 1
ATOM 1684 N N . PHE A 1 214 ? -15.607 -3.192 9.166 1.00 82.94 214 PHE A N 1
ATOM 1685 C CA . PHE A 1 214 ? -16.525 -4.064 9.902 1.00 82.94 214 PHE A CA 1
ATOM 1686 C C . PHE A 1 214 ? -16.115 -4.283 11.364 1.00 82.94 214 PHE A C 1
ATOM 1688 O O . PHE A 1 214 ? -16.983 -4.442 12.224 1.00 82.94 214 PHE A O 1
ATOM 1695 N N . ARG A 1 215 ? -14.812 -4.290 11.665 1.00 80.94 215 ARG A N 1
ATOM 1696 C CA . ARG A 1 215 ? -14.309 -4.413 13.043 1.00 80.94 215 ARG A CA 1
ATOM 1697 C C . ARG A 1 215 ? -14.583 -3.153 13.853 1.00 80.94 215 ARG A C 1
ATOM 1699 O O . ARG A 1 215 ? -14.959 -3.272 15.017 1.00 80.94 215 ARG A O 1
ATOM 1706 N N . ASP A 1 216 ? -14.471 -1.982 13.235 1.00 80.44 216 ASP A N 1
ATOM 1707 C CA . ASP A 1 216 ? -14.781 -0.709 13.895 1.00 80.44 216 ASP A CA 1
ATOM 1708 C C . ASP A 1 216 ? -16.263 -0.646 14.287 1.00 80.44 216 ASP A C 1
ATOM 1710 O O . ASP A 1 216 ? -16.593 -0.354 15.435 1.00 80.44 216 ASP A O 1
ATOM 1714 N N . VAL A 1 217 ? -17.160 -1.032 13.370 1.00 84.62 217 VAL A N 1
ATOM 1715 C CA . VAL A 1 217 ? -18.606 -1.108 13.648 1.00 84.62 217 VAL A CA 1
ATOM 1716 C C . VAL A 1 217 ? -18.897 -2.076 14.798 1.00 84.62 217 VAL A C 1
ATOM 1718 O O . VAL A 1 217 ? -19.599 -1.708 15.734 1.00 84.62 217 VAL A O 1
ATOM 1721 N N . LYS A 1 218 ? -18.314 -3.284 14.778 1.00 87.00 218 LYS A N 1
ATOM 1722 C CA . LYS A 1 218 ? -18.471 -4.256 15.875 1.00 87.00 218 LYS A CA 1
ATOM 1723 C C . LYS A 1 218 ? -17.968 -3.716 17.211 1.00 87.00 218 LYS A C 1
ATOM 1725 O O . LYS A 1 218 ? -18.611 -3.941 18.229 1.00 87.00 218 LYS A O 1
ATOM 1730 N N . THR A 1 219 ? -16.835 -3.017 17.210 1.00 86.38 219 THR A N 1
ATOM 1731 C CA . THR A 1 219 ? -16.257 -2.431 18.426 1.00 86.38 219 THR A CA 1
ATOM 1732 C C . THR A 1 219 ? -17.195 -1.383 19.015 1.00 86.38 219 THR A C 1
ATOM 1734 O O . THR A 1 219 ? -17.471 -1.431 20.209 1.00 86.38 219 THR A O 1
ATOM 1737 N N . ASN A 1 220 ? -17.767 -0.510 18.182 1.00 87.81 220 ASN A N 1
ATOM 1738 C CA . ASN A 1 220 ? -18.748 0.477 18.633 1.00 87.81 220 ASN A CA 1
ATOM 1739 C C . ASN A 1 220 ? -20.013 -0.188 19.189 1.00 87.81 220 ASN A C 1
ATOM 1741 O O . ASN A 1 220 ? -20.471 0.190 20.259 1.00 87.81 220 ASN A O 1
ATOM 1745 N N . THR A 1 221 ? -20.521 -1.241 18.541 1.00 91.44 221 THR A N 1
ATOM 1746 C CA . THR A 1 221 ? -21.657 -2.014 19.070 1.00 91.44 221 THR A CA 1
ATOM 1747 C C . THR A 1 221 ? -21.337 -2.676 20.414 1.00 91.44 221 THR A C 1
ATOM 1749 O O . THR A 1 221 ? -22.194 -2.743 21.289 1.00 91.44 221 THR A O 1
ATOM 1752 N N . ILE A 1 222 ? -20.113 -3.176 20.608 1.00 90.44 222 ILE A N 1
ATOM 1753 C CA . ILE A 1 222 ? -19.682 -3.741 21.895 1.00 90.44 222 ILE A CA 1
ATOM 1754 C C . ILE A 1 222 ? -19.659 -2.653 22.974 1.00 90.44 222 ILE A C 1
ATOM 1756 O O . ILE A 1 222 ? -20.108 -2.917 24.086 1.00 90.44 222 ILE A O 1
ATOM 1760 N N . LEU A 1 223 ? -19.168 -1.452 22.654 1.00 87.19 223 LEU A N 1
ATOM 1761 C CA . LEU A 1 223 ? -19.155 -0.318 23.581 1.00 87.19 223 LEU A CA 1
ATOM 1762 C C . LEU A 1 223 ? -20.576 0.126 23.951 1.00 87.19 223 LEU A C 1
ATOM 1764 O O . LEU A 1 223 ? -20.866 0.251 25.134 1.00 87.19 223 LEU A O 1
ATOM 1768 N N . GLU A 1 224 ? -21.480 0.241 22.975 1.00 92.31 224 GLU A N 1
ATOM 1769 C CA . GLU A 1 224 ? -22.901 0.533 23.221 1.00 92.31 224 GLU A CA 1
ATOM 1770 C C . GLU A 1 224 ? -23.544 -0.515 24.143 1.00 92.31 224 GLU A C 1
ATOM 1772 O O . GLU A 1 224 ? -24.241 -0.174 25.092 1.00 92.31 224 GLU A O 1
ATOM 1777 N N . LEU A 1 225 ? -23.254 -1.804 23.933 1.00 92.81 225 LEU A N 1
ATOM 1778 C CA . LEU A 1 225 ? -23.764 -2.873 24.798 1.00 92.81 225 LEU A CA 1
ATOM 1779 C C . LEU A 1 225 ? -23.218 -2.810 26.230 1.00 92.81 225 LEU A C 1
ATOM 1781 O O . LEU A 1 225 ? -23.898 -3.271 27.148 1.00 92.81 225 LEU A O 1
ATOM 1785 N N . ILE A 1 226 ? -22.001 -2.297 26.422 1.00 91.00 226 ILE A N 1
ATOM 1786 C CA . ILE A 1 226 ? -21.413 -2.086 27.751 1.00 91.00 226 ILE A CA 1
ATOM 1787 C C . ILE A 1 226 ? -22.085 -0.889 28.431 1.00 91.00 226 ILE A C 1
ATOM 1789 O O . ILE A 1 226 ? -22.470 -1.007 29.594 1.00 91.00 226 ILE A O 1
ATOM 1793 N N . ASP A 1 227 ? -22.286 0.212 27.705 1.00 90.62 227 ASP A N 1
ATOM 1794 C CA . ASP A 1 227 ? -22.959 1.414 28.216 1.00 90.62 227 ASP A CA 1
ATOM 1795 C C . ASP A 1 227 ? -24.426 1.136 28.589 1.00 90.62 227 ASP A C 1
ATOM 1797 O O . ASP A 1 227 ? -24.913 1.617 29.613 1.00 90.62 227 ASP A O 1
ATOM 1801 N N . ASP A 1 228 ? -25.101 0.265 27.835 1.00 93.94 228 ASP A N 1
ATOM 1802 C CA . ASP A 1 228 ? -26.454 -0.226 28.130 1.00 93.94 228 ASP A CA 1
ATOM 1803 C C . ASP A 1 228 ? -26.505 -1.222 29.314 1.00 93.94 228 ASP A C 1
ATOM 1805 O O . ASP A 1 228 ? -27.577 -1.708 29.690 1.00 93.94 228 ASP A O 1
ATOM 1809 N N . GLY A 1 229 ? -25.357 -1.581 29.902 1.00 92.44 229 GLY A N 1
ATOM 1810 C CA . GLY A 1 229 ? -25.247 -2.549 30.999 1.00 92.44 229 GLY A CA 1
ATOM 1811 C C . GLY A 1 229 ? -25.411 -4.016 30.574 1.00 92.44 229 GLY A C 1
ATOM 1812 O O . GLY A 1 229 ? -25.466 -4.913 31.420 1.00 92.44 229 GLY A O 1
ATOM 1813 N N . ASN A 1 230 ? -25.457 -4.309 29.272 1.00 94.75 230 ASN A N 1
ATOM 1814 C CA . ASN A 1 230 ? -25.601 -5.658 28.722 1.00 94.75 230 ASN A CA 1
ATOM 1815 C C . ASN A 1 230 ? -24.245 -6.376 28.571 1.00 94.75 230 ASN A C 1
ATOM 1817 O O . ASN A 1 230 ? -23.853 -6.850 27.497 1.00 94.75 230 ASN A O 1
ATOM 1821 N N . ASN A 1 231 ? -23.533 -6.501 29.693 1.00 92.25 231 ASN A N 1
ATOM 1822 C CA . ASN A 1 231 ? -22.166 -7.026 29.743 1.00 92.25 231 ASN A CA 1
ATOM 1823 C C . ASN A 1 231 ? -22.037 -8.461 29.212 1.00 92.25 231 ASN A C 1
ATOM 1825 O O . ASN A 1 231 ? -21.007 -8.816 28.645 1.00 92.25 231 ASN A O 1
ATOM 1829 N N . GLN A 1 232 ? -23.070 -9.300 29.364 1.00 91.56 232 GLN A N 1
ATOM 1830 C CA . GLN A 1 232 ? -23.021 -10.683 28.875 1.00 91.56 232 GLN A CA 1
ATOM 1831 C C . GLN A 1 232 ? -23.017 -10.752 27.346 1.00 91.56 232 GLN A C 1
ATOM 1833 O O . GLN A 1 232 ? -22.259 -11.530 26.767 1.00 91.56 232 GLN A O 1
ATOM 1838 N N . LYS A 1 233 ? -23.824 -9.916 26.681 1.00 92.44 233 LYS A N 1
ATOM 1839 C CA . LYS A 1 233 ? -23.865 -9.861 25.216 1.00 92.44 233 LYS A CA 1
ATOM 1840 C C . LYS A 1 233 ? -22.588 -9.239 24.650 1.00 92.44 233 LYS A C 1
ATOM 1842 O O . LYS A 1 233 ? -22.050 -9.770 23.680 1.00 92.44 233 LYS A O 1
ATOM 1847 N N . ALA A 1 234 ? -22.073 -8.188 25.292 1.00 91.50 234 ALA A N 1
ATOM 1848 C CA . ALA A 1 234 ? -20.784 -7.588 24.946 1.00 91.50 234 ALA A CA 1
ATOM 1849 C C . ALA A 1 234 ? -19.629 -8.598 25.076 1.00 91.50 234 ALA A C 1
ATOM 1851 O O . ALA A 1 234 ? -18.839 -8.766 24.147 1.00 91.50 234 ALA A O 1
ATOM 1852 N N . LEU A 1 235 ? -19.574 -9.339 26.190 1.00 90.69 235 LEU A N 1
ATOM 1853 C CA . LEU A 1 235 ? -18.566 -10.375 26.422 1.00 90.69 235 LEU A CA 1
ATOM 1854 C C . LEU A 1 235 ? -18.672 -11.514 25.401 1.00 90.69 235 LEU A C 1
ATOM 1856 O O . LEU A 1 235 ? -17.653 -11.976 24.892 1.00 90.69 235 LEU A O 1
ATOM 1860 N N . LYS A 1 236 ? -19.893 -11.942 25.058 1.00 92.75 236 LYS A N 1
ATOM 1861 C CA . LYS A 1 236 ? -20.117 -12.954 24.019 1.00 92.75 236 LYS A CA 1
ATOM 1862 C C . LYS A 1 236 ? -19.600 -12.493 22.657 1.00 92.75 236 LYS A C 1
ATOM 1864 O O . LYS A 1 236 ? -18.876 -13.246 22.017 1.00 92.75 236 LYS A O 1
ATOM 1869 N N . MET A 1 237 ? -19.906 -11.260 22.246 1.00 90.31 237 MET A N 1
ATOM 1870 C CA . MET A 1 237 ? -19.394 -10.693 20.992 1.00 90.31 237 MET A CA 1
ATOM 1871 C C . MET A 1 237 ? -17.863 -10.575 20.986 1.00 90.31 237 MET A C 1
ATOM 1873 O O . MET A 1 237 ? -17.233 -10.889 19.978 1.00 90.31 237 MET A O 1
ATOM 1877 N N . LEU A 1 238 ? -17.254 -10.176 22.108 1.00 90.12 238 LEU A N 1
ATOM 1878 C CA . LEU A 1 238 ? -15.795 -10.132 22.259 1.00 90.12 238 LEU A CA 1
ATOM 1879 C C . LEU A 1 238 ? -15.157 -11.518 22.125 1.00 90.12 238 LEU A C 1
ATOM 1881 O O . LEU A 1 238 ? -14.115 -11.656 21.488 1.00 90.12 238 LEU A O 1
ATOM 1885 N N . LEU A 1 239 ? -15.769 -12.542 22.720 1.00 87.75 239 LEU A N 1
ATOM 1886 C CA . LEU A 1 239 ? -15.273 -13.914 22.652 1.00 87.75 239 LEU A CA 1
ATOM 1887 C C . LEU A 1 239 ? -15.450 -14.506 21.249 1.00 87.75 239 LEU A C 1
ATOM 1889 O O . LEU A 1 239 ? -14.512 -15.113 20.733 1.00 87.75 239 LEU A O 1
ATOM 1893 N N . GLU A 1 240 ? -16.575 -14.243 20.582 1.00 87.12 240 GLU A N 1
ATOM 1894 C CA . GLU A 1 240 ? -16.788 -14.627 19.182 1.00 87.12 240 GLU A CA 1
ATOM 1895 C C . GLU A 1 240 ? -15.769 -13.964 18.238 1.00 87.12 240 GLU A C 1
ATOM 1897 O O . GLU A 1 240 ? -15.248 -14.637 17.350 1.00 87.12 240 GLU A O 1
ATOM 1902 N N . ASP A 1 241 ? -15.399 -12.693 18.454 1.00 82.44 241 ASP A N 1
ATOM 1903 C CA . ASP A 1 241 ? -14.340 -12.023 17.672 1.00 82.44 241 ASP A CA 1
ATOM 1904 C C . ASP A 1 241 ? -12.956 -12.669 17.871 1.00 82.44 241 ASP A C 1
ATOM 1906 O O . ASP A 1 241 ? -12.102 -12.634 16.984 1.00 82.44 241 ASP A O 1
ATOM 1910 N N . LYS A 1 242 ? -12.738 -13.321 19.018 1.00 82.69 242 LYS A N 1
ATOM 1911 C CA . LYS A 1 242 ? -11.538 -14.125 19.298 1.00 82.69 242 LYS A CA 1
ATOM 1912 C C . LYS A 1 242 ? -11.626 -15.559 18.776 1.00 82.69 242 LYS A C 1
ATOM 1914 O O . LYS A 1 242 ? -10.684 -16.319 18.982 1.00 82.69 242 LYS A O 1
ATOM 1919 N N . GLY A 1 243 ? -12.720 -15.933 18.112 1.00 81.56 243 GLY A N 1
ATOM 1920 C CA . GLY A 1 243 ? -12.966 -17.303 17.663 1.00 81.56 243 GLY A CA 1
ATOM 1921 C C . GLY A 1 243 ? -13.354 -18.259 18.796 1.00 81.56 243 GLY A C 1
ATOM 1922 O O . GLY A 1 243 ? -13.285 -19.473 18.621 1.00 81.56 243 GLY A O 1
ATOM 1923 N N . ILE A 1 244 ? -13.754 -17.737 19.958 1.00 85.81 244 ILE A N 1
ATOM 1924 C CA . ILE A 1 244 ? -14.177 -18.522 21.119 1.00 85.81 244 ILE A CA 1
ATOM 1925 C C . ILE A 1 244 ? -15.707 -18.554 21.146 1.00 85.81 244 ILE A C 1
ATOM 1927 O O . ILE A 1 244 ? -16.363 -17.593 21.545 1.00 85.81 244 ILE A O 1
ATOM 1931 N N . SER A 1 245 ? -16.298 -19.676 20.736 1.00 83.44 245 SER A N 1
ATOM 1932 C CA . SER A 1 245 ? -17.747 -19.872 20.819 1.00 83.44 245 SER A CA 1
ATOM 1933 C C . SER A 1 245 ? -18.165 -20.265 22.240 1.00 83.44 245 SER A C 1
ATOM 1935 O O . SER A 1 245 ? -17.749 -21.314 22.739 1.00 83.44 245 SER A O 1
ATOM 1937 N N . ILE A 1 246 ? -19.033 -19.479 22.881 1.00 81.88 246 ILE A N 1
ATOM 1938 C CA . ILE A 1 246 ? -19.675 -19.881 24.139 1.00 81.88 246 ILE A CA 1
ATOM 1939 C C . ILE A 1 246 ? -20.917 -20.706 23.804 1.00 81.88 246 ILE A C 1
ATOM 1941 O O . ILE A 1 246 ? -21.906 -20.174 23.301 1.00 81.88 246 ILE A O 1
ATOM 1945 N N . ASN A 1 247 ? -20.878 -22.003 24.106 1.00 80.44 247 ASN A N 1
ATOM 1946 C CA . ASN A 1 247 ? -22.049 -22.863 23.996 1.00 80.44 247 ASN A CA 1
ATOM 1947 C C . ASN A 1 247 ? -22.834 -22.809 25.315 1.00 80.44 247 ASN A C 1
ATOM 1949 O O . ASN A 1 247 ? -22.389 -23.334 26.341 1.00 80.44 247 ASN A O 1
ATOM 1953 N N . GLU A 1 248 ? -23.993 -22.153 25.308 1.00 77.50 248 GLU A N 1
ATOM 1954 C CA . GLU A 1 248 ? -24.916 -22.178 26.442 1.00 77.50 248 GLU A CA 1
ATOM 1955 C C . GLU A 1 248 ? -25.484 -23.593 26.571 1.00 77.50 248 GLU A C 1
ATOM 1957 O O . GLU A 1 248 ? -26.404 -23.985 25.852 1.00 77.50 248 GLU A O 1
ATOM 1962 N N . ARG A 1 249 ? -24.936 -24.395 27.491 1.00 68.44 249 ARG A N 1
ATOM 1963 C CA . ARG A 1 249 ? -25.633 -25.612 27.916 1.00 68.44 249 ARG A CA 1
ATOM 1964 C C . ARG A 1 249 ? -26.934 -25.182 28.579 1.00 68.44 249 ARG A C 1
ATOM 1966 O O . ARG A 1 249 ? -26.907 -24.725 29.721 1.00 68.44 249 ARG A O 1
ATOM 1973 N N . ARG A 1 250 ? -28.049 -25.340 27.861 1.00 57.16 250 ARG A N 1
ATOM 1974 C CA . ARG A 1 250 ? -29.381 -25.363 28.466 1.00 57.16 250 ARG A CA 1
ATOM 1975 C C . ARG A 1 250 ? -29.393 -26.507 29.477 1.00 57.16 250 ARG A C 1
ATOM 1977 O O . ARG A 1 250 ? -29.189 -27.657 29.089 1.00 57.16 250 ARG A O 1
ATOM 1984 N N . GLN A 1 251 ? -29.512 -26.152 30.750 1.00 52.81 251 GLN A N 1
ATOM 1985 C CA . GLN A 1 251 ? -29.837 -27.090 31.822 1.00 52.81 251 GLN A CA 1
ATOM 1986 C C . GLN A 1 251 ? -31.347 -27.283 31.880 1.00 52.81 251 GLN A C 1
ATOM 1988 O O . GLN A 1 251 ? -32.066 -26.306 31.564 1.00 52.81 251 GLN A O 1
#

Secondary structure (DSSP, 8-state):
-PPP---------TT-----PPPSS-PPP-PPPP---------------------TTS-GGGG-HHHHHHHHHHHHHHHHHHHHHHHHHHHHHHHHHHHHHH-PPP---HHHHHHHHHHHHHHHHHHHHHHHHHHHHHHHHHHHHHHHHHHHS-HHHHHHHHHHHHHHHHHHHHHH-SS-SS-TTSHHHHHHHIIIIIIIHHHHHHHHHHHHHHHHHHHHHHHHHHHTT-HHHHHHHHHHHTT--------

Sequence (251 aa):
MGSPIQSKTITIDPACWPDSKPPKYPLPAPTQPKPKRMQQVSSKELTLEALPSFPNSLFHFKSYDGAKALTAIFLLLSSIYLFTGFAGFIVDHTAWLHDLFYHQPPPTTAAHSIWWKMWNPVGSTLHHLASYVDLAVRGFLFVCTYCLAWATFDPRNIEGYVMGCFNSLLGMVYLISPIDMIPDFVPVVGGLDDTFMGFGVLFLGLSSIYRNKFRDVKTNTILELIDDGNNQKALKMLLEDKGISINERRQ

pLDDT: mean 70.88, std 15.77, range [33.91, 94.75]

Foldseek 3Di:
DDDDDDDDDDDDDPVPDPDDDDDPDDDPDDDDDDPDPPDPPPPPDDDDDDDPDDPPPPQPLQPDPVLLVVLVVQLVVLLVQLLVLVVVLVVLVVVVVCCVPPDDDPPDDPVVVVVCVVCVVVVSVVVNVVSVVSNVVSVVSNVVSLVSNVRNYDPLLCVLQVQLVNLLVQLVSLVVDPDQPDPCPDVVVSVVSNCCRNVVSNVSSPVSNVVSVVVVVLVVVLVVCVVVVVPVVSVQSVCVVVVHHDDPPDD